Protein AF-A0A0G2JDW4-F1 (afdb_monomer_lite)

Sequence (330 aa):
DSSALLPCDLLSDQSEDEVTPSDDEGLSVVEYVKGYPPNSPYIGSSPTLCHLLPVKAPFCCLRLDKGCKHNSYEDAKAYGFKNKLIIVSAETAGNGLYNFIVPLRAYYRSRRELNPIVLLLDNKPFCPHRPDHHFLEAICCFPMVYYMEGSVDNLDSLLQCGIIYADNLVVVDKESTMSAEEDYMADAKTIVNVQTMFRLFPSLSITTELTHPSNMRFMQFRAKDSYSLALSKLEKQERENGSNLAFMFRLPFAAGRVFSISMLDTLLYQSFVKDYMITITRLLLGLDTTPGSGYLCAMKVTEDDLWIRTYGRLFQKLCSSSAEIPIGIY

Radius of gyration: 22.28 Å; chains: 1; bounding box: 62×55×60 Å

Foldseek 3Di:
DDDPDDDPPDPPPVDPPPDDPDDDDDDPPQDWDFDWQPAQLDPPFATATFGWGPDFADLQVQEQCQADPVGRHRAPVVVVDPAAAEEEEEAALDSVVLLVVDLLGGPPDDPVHRHAYEYEYECDPVDNDDHDPSSSSRPRTGPRHHYYYDHLVDPVSCVRHPQQRHQEYEYEFYPVLLPDPDQQRSCVVVLVSVLVVCVVHVNHQAAYEGADLVNLLSHPDDPDDPQSVVLVVQLVVCVVVVHPPSSCSRPCVVVNRYDHPVVCVVLVVVCVVPVCSVVVVCLASVRHDDVVGDYDDDDDQDPVNCVLVDPVSVQVCCCVPPVDHDPDDD

Organism: Mus musculus (NCBI:txid10090)

Secondary structure (DSSP, 8-state):
--------TT-----S-S-------SS---PPEEE--S--SSTTPPP--EEE-SSPPPHHHHBSSS--SS----SGGGGT-SSPEEEEEESS--HHHHHHHHHHTBTTS-GGGPPPEEEEE--BTTB---S-HHHHHHHTTSTTEEEEE--TT-HHHHHHHTGGGEEEEEEPPPGGGTT-SSHHHHTHHHHHHHHHHHHH-TTSEEEEEES-GGGGGGTT--TT-HHHHHHHHHHHHHHHTT-TTGGGG-HHHHTT-EEETHHHHHHHHHHTT-TTHHHHHHHHTTSS--TT------PPP-GGGGGG-SHHHHHHHHHHHT--------

InterPro domains:
  IPR003148 Regulator of K+ conductance, N-terminal lobe [PF22614] (82-208)
  IPR003148 Regulator of K+ conductance, N-terminal lobe [PS51201] (83-229)
  IPR047871 Calcium-activated potassium channel slowpoke-like [PTHR10027] (17-330)

Structure (mmCIF, N/CA/C/O backbone):
data_AF-A0A0G2JDW4-F1
#
_entry.id   AF-A0A0G2JDW4-F1
#
loop_
_atom_site.group_PDB
_atom_site.id
_atom_site.type_symbol
_atom_site.label_atom_id
_atom_site.label_alt_id
_atom_site.label_comp_id
_atom_site.label_asym_id
_atom_site.label_entity_id
_atom_site.label_seq_id
_atom_site.pdbx_PDB_ins_code
_atom_site.Cartn_x
_atom_site.Cartn_y
_atom_site.Cartn_z
_atom_site.occupancy
_atom_site.B_iso_or_equiv
_atom_site.auth_seq_id
_atom_site.auth_comp_id
_atom_site.auth_asym_id
_atom_site.auth_atom_id
_atom_site.pdbx_PDB_model_num
ATOM 1 N N . ASP A 1 1 ? 37.251 -31.225 -6.633 1.00 36.91 1 ASP A N 1
ATOM 2 C CA . ASP A 1 1 ? 36.192 -32.248 -6.574 1.00 36.91 1 ASP A CA 1
ATOM 3 C C . ASP A 1 1 ? 35.611 -32.392 -5.183 1.00 36.91 1 ASP A C 1
ATOM 5 O O . ASP A 1 1 ? 36.212 -33.035 -4.337 1.00 36.91 1 ASP A O 1
ATOM 9 N N . SER A 1 2 ? 34.480 -31.727 -4.943 1.00 27.86 2 SER A N 1
ATOM 10 C CA . SER A 1 2 ? 33.383 -32.195 -4.079 1.00 27.86 2 SER A CA 1
ATOM 11 C C . SER A 1 2 ? 32.304 -31.107 -4.060 1.00 27.86 2 SER A C 1
ATOM 13 O O . SER A 1 2 ? 32.184 -30.315 -3.128 1.00 27.86 2 SER A O 1
ATOM 15 N N . SER A 1 3 ? 31.568 -31.003 -5.165 1.00 31.78 3 SER A N 1
ATOM 16 C CA . SER A 1 3 ? 30.302 -30.278 -5.243 1.00 31.78 3 SER A CA 1
ATOM 17 C C . SER A 1 3 ? 29.198 -31.229 -4.789 1.00 31.78 3 SER A C 1
ATOM 19 O O . SER A 1 3 ? 28.722 -32.053 -5.571 1.00 31.78 3 SER A O 1
ATOM 21 N N . ALA A 1 4 ? 28.813 -31.144 -3.518 1.00 33.19 4 ALA A N 1
ATOM 22 C CA . ALA A 1 4 ? 27.623 -31.813 -3.011 1.00 33.19 4 ALA A CA 1
ATOM 23 C C . ALA A 1 4 ? 26.382 -31.018 -3.449 1.00 33.19 4 ALA A C 1
ATOM 25 O O . ALA A 1 4 ? 25.938 -30.094 -2.771 1.00 33.19 4 ALA A O 1
ATOM 26 N N . LEU A 1 5 ? 25.862 -31.365 -4.627 1.00 33.91 5 LEU A N 1
ATOM 27 C CA . LEU A 1 5 ? 24.503 -31.045 -5.053 1.00 33.91 5 LEU A CA 1
ATOM 28 C C . LEU A 1 5 ? 23.534 -31.781 -4.117 1.00 33.91 5 LEU A C 1
ATOM 30 O O . LEU A 1 5 ? 23.509 -33.011 -4.105 1.00 33.91 5 LEU A O 1
ATOM 34 N N . LEU A 1 6 ? 22.761 -31.038 -3.325 1.00 32.22 6 LEU A N 1
ATOM 35 C CA . LEU A 1 6 ? 21.588 -31.571 -2.631 1.00 32.22 6 LEU A CA 1
ATOM 36 C C . LEU A 1 6 ? 20.330 -31.313 -3.481 1.00 32.22 6 LEU A C 1
ATOM 38 O O . LEU A 1 6 ? 20.265 -30.287 -4.163 1.00 32.22 6 LEU A O 1
ATOM 42 N N . PRO A 1 7 ? 19.353 -32.237 -3.487 1.00 32.12 7 PRO A N 1
ATOM 43 C CA . PRO A 1 7 ? 18.352 -32.353 -4.545 1.00 32.12 7 PRO A CA 1
ATOM 44 C C . PRO A 1 7 ? 17.209 -31.353 -4.343 1.00 32.12 7 PRO A C 1
ATOM 46 O O . PRO A 1 7 ? 16.625 -31.289 -3.264 1.00 32.12 7 PRO A O 1
ATOM 49 N N . CYS A 1 8 ? 16.863 -30.606 -5.392 1.00 34.94 8 CYS A N 1
ATOM 50 C CA . CYS A 1 8 ? 15.759 -29.636 -5.413 1.00 34.94 8 CYS A CA 1
ATOM 51 C C . CYS A 1 8 ? 14.406 -30.250 -5.847 1.00 34.94 8 CYS A C 1
ATOM 53 O O . CYS A 1 8 ? 13.442 -29.523 -6.064 1.00 34.94 8 CYS A O 1
ATOM 55 N N . ASP A 1 9 ? 14.303 -31.576 -5.960 1.00 30.19 9 ASP A N 1
ATOM 56 C CA . ASP A 1 9 ? 13.233 -32.245 -6.723 1.00 30.19 9 ASP A CA 1
ATOM 57 C C . ASP A 1 9 ? 11.966 -32.634 -5.933 1.00 30.19 9 ASP A C 1
ATOM 59 O O . ASP A 1 9 ? 11.267 -33.563 -6.326 1.00 30.19 9 ASP A O 1
ATOM 63 N N . LEU A 1 10 ? 11.617 -31.962 -4.828 1.00 31.42 10 LEU A N 1
ATOM 64 C CA . LEU A 1 10 ? 10.414 -32.335 -4.050 1.00 31.42 10 LEU A CA 1
ATOM 65 C C . LEU A 1 10 ? 9.461 -31.190 -3.675 1.00 31.42 10 LEU A C 1
ATOM 67 O O . LEU A 1 10 ? 8.638 -31.365 -2.784 1.00 31.42 10 LEU A O 1
ATOM 71 N N . LEU A 1 11 ? 9.507 -30.048 -4.366 1.00 35.75 11 LEU A N 1
ATOM 72 C CA . LEU A 1 11 ? 8.510 -28.973 -4.198 1.00 35.75 11 LEU A CA 1
ATOM 73 C C . LEU A 1 11 ? 7.942 -28.478 -5.537 1.00 35.75 11 LEU A C 1
ATOM 75 O O . LEU A 1 11 ? 7.743 -27.283 -5.749 1.00 35.75 11 LEU A O 1
ATOM 79 N N . SER A 1 12 ? 7.662 -29.402 -6.451 1.00 30.12 12 SER A N 1
ATOM 80 C CA . SER A 1 12 ? 6.727 -29.171 -7.550 1.00 30.12 12 SER A CA 1
ATOM 81 C C . SER A 1 12 ? 5.294 -29.356 -7.043 1.00 30.12 12 SER A C 1
ATOM 83 O O . SER A 1 12 ? 4.612 -30.313 -7.403 1.00 30.12 12 SER A O 1
ATOM 85 N N . ASP A 1 13 ? 4.822 -28.424 -6.210 1.00 31.58 13 ASP A N 1
ATOM 86 C CA . ASP A 1 13 ? 3.380 -28.217 -6.079 1.00 31.58 13 ASP A CA 1
ATOM 87 C C . ASP A 1 13 ? 2.887 -27.722 -7.442 1.00 31.58 13 ASP A C 1
ATOM 89 O O . ASP A 1 13 ? 3.128 -26.580 -7.849 1.00 31.58 13 ASP A O 1
ATOM 93 N N . GLN A 1 14 ? 2.259 -28.631 -8.187 1.00 31.14 14 GLN A N 1
ATOM 94 C CA . GLN A 1 14 ? 1.480 -28.325 -9.377 1.00 31.14 14 GLN A CA 1
ATOM 95 C C . GLN A 1 14 ? 0.260 -27.507 -8.936 1.00 31.14 14 GLN A C 1
ATOM 97 O O . GLN A 1 14 ? -0.834 -28.033 -8.766 1.00 31.14 14 GLN A O 1
ATOM 102 N N . SER A 1 15 ? 0.456 -26.210 -8.701 1.00 37.12 15 SER A N 1
ATOM 103 C CA . SER A 1 15 ? -0.643 -25.250 -8.654 1.00 37.12 15 SER A CA 1
ATOM 104 C C . SER A 1 15 ? -1.313 -25.226 -10.029 1.00 37.12 15 SER A C 1
ATOM 106 O O . SER A 1 15 ? -0.609 -25.133 -11.037 1.00 37.12 15 SER A O 1
ATOM 108 N N . GLU A 1 16 ? -2.642 -25.308 -10.050 1.00 34.41 16 GLU A N 1
ATOM 109 C CA . GLU A 1 16 ? -3.552 -25.517 -11.192 1.00 34.41 16 GLU A CA 1
ATOM 110 C C . GLU A 1 16 ? -3.562 -24.414 -12.284 1.00 34.41 16 GLU A C 1
ATOM 112 O O . GLU A 1 16 ? -4.599 -24.117 -12.867 1.00 34.41 16 GLU A O 1
ATOM 117 N N . ASP A 1 17 ? -2.420 -23.812 -12.615 1.00 39.00 17 ASP A N 1
ATOM 118 C CA . ASP A 1 17 ? -2.310 -22.729 -13.606 1.00 39.00 17 ASP A CA 1
ATOM 119 C C . ASP A 1 17 ? -1.830 -23.194 -15.001 1.00 39.00 17 ASP A C 1
ATOM 121 O O . ASP A 1 17 ? -1.660 -22.373 -15.901 1.00 39.00 17 ASP A O 1
ATOM 125 N N . GLU A 1 18 ? -1.633 -24.497 -15.230 1.00 33.41 18 GLU A N 1
ATOM 126 C CA . GLU A 1 18 ? -1.183 -25.041 -16.532 1.00 33.41 18 GLU A CA 1
ATOM 127 C C . GLU A 1 18 ? -2.322 -25.352 -17.526 1.00 33.41 18 GLU A C 1
ATOM 129 O O . GLU A 1 18 ? -2.054 -25.801 -18.637 1.00 33.41 18 GLU A O 1
ATOM 134 N N . VAL A 1 19 ? -3.598 -25.103 -17.199 1.00 33.25 19 VAL A N 1
ATOM 135 C CA . VAL A 1 19 ? -4.704 -25.440 -18.119 1.00 33.25 19 VAL A CA 1
ATOM 136 C C . VAL A 1 19 ? -5.716 -24.306 -18.270 1.00 33.25 19 VAL A C 1
ATOM 138 O O . VAL A 1 19 ? -6.851 -24.404 -17.828 1.00 33.25 19 VAL A O 1
ATOM 141 N N . THR A 1 20 ? -5.326 -23.241 -18.975 1.00 26.59 20 THR A N 1
ATOM 142 C CA . THR A 1 20 ? -6.241 -22.494 -19.863 1.00 26.59 20 THR A CA 1
ATOM 143 C C . THR A 1 20 ? -5.449 -21.867 -21.024 1.00 26.59 20 THR A C 1
ATOM 145 O O . THR A 1 20 ? -4.781 -20.851 -20.828 1.00 26.59 20 THR A O 1
ATOM 148 N N . PRO A 1 21 ? -5.501 -22.426 -22.250 1.00 32.78 21 PRO A N 1
ATOM 149 C CA . PRO A 1 21 ? -5.068 -21.710 -23.438 1.00 32.78 21 PRO A CA 1
ATOM 150 C C . PRO A 1 21 ? -6.229 -20.805 -23.854 1.00 32.78 21 PRO A C 1
ATOM 152 O O . PRO A 1 21 ? -7.216 -21.265 -24.421 1.00 32.78 21 PRO A O 1
ATOM 155 N N . SER A 1 22 ? -6.158 -19.525 -23.505 1.00 31.30 22 SER A N 1
ATOM 156 C CA . SER A 1 22 ? -7.038 -18.516 -24.093 1.00 31.30 22 SER A CA 1
ATOM 157 C C . SER A 1 22 ? -6.176 -17.513 -24.838 1.00 31.30 22 SER A C 1
ATOM 159 O O . SER A 1 22 ? -5.348 -16.835 -24.226 1.00 31.30 22 SER A O 1
ATOM 161 N N . ASP A 1 23 ? -6.381 -17.496 -26.149 1.00 35.03 23 ASP A N 1
ATOM 162 C CA . ASP A 1 23 ? -5.734 -16.675 -27.160 1.00 35.03 23 ASP A CA 1
ATOM 163 C C . ASP A 1 23 ? -5.579 -15.207 -26.738 1.00 35.03 23 ASP A C 1
ATOM 165 O O . ASP A 1 23 ? -6.564 -14.509 -26.507 1.00 35.03 23 ASP A O 1
ATOM 169 N N . ASP A 1 24 ? -4.333 -14.734 -26.692 1.00 31.27 24 ASP A N 1
ATOM 170 C CA . ASP A 1 24 ? -4.007 -13.322 -26.895 1.00 31.27 24 ASP A CA 1
ATOM 171 C C . ASP A 1 24 ? -2.604 -13.255 -27.521 1.00 31.27 24 ASP A C 1
ATOM 173 O O . ASP A 1 24 ? -1.567 -13.305 -26.851 1.00 31.27 24 ASP A O 1
ATOM 177 N N . GLU A 1 25 ? -2.583 -13.268 -28.853 1.00 34.53 25 GLU A N 1
ATOM 178 C CA . GLU A 1 25 ? -1.390 -13.093 -29.673 1.00 34.53 25 GLU A CA 1
ATOM 179 C C . GLU A 1 25 ? -0.752 -11.713 -29.416 1.00 34.53 25 GLU A C 1
ATOM 181 O O . GLU A 1 25 ? -1.427 -10.686 -29.447 1.00 34.53 25 GLU A O 1
ATOM 186 N N . GLY A 1 26 ? 0.578 -11.661 -29.263 1.00 32.75 26 GLY A N 1
ATOM 187 C CA . GLY A 1 26 ? 1.338 -10.491 -29.734 1.00 32.75 26 GLY A CA 1
ATOM 188 C C . GLY A 1 26 ? 2.191 -9.686 -28.748 1.00 32.75 26 GLY A C 1
ATOM 189 O O . GLY A 1 26 ? 2.769 -8.687 -29.168 1.00 32.75 26 GLY A O 1
ATOM 190 N N . LEU A 1 27 ? 2.369 -10.093 -27.489 1.00 34.22 27 LEU A N 1
ATOM 191 C CA . LEU A 1 27 ? 3.415 -9.518 -26.627 1.00 34.22 27 LEU A CA 1
ATOM 192 C C . LEU A 1 27 ? 4.213 -10.653 -26.000 1.00 34.22 27 LEU A C 1
ATOM 194 O O . LEU A 1 27 ? 3.641 -11.477 -25.295 1.00 34.22 27 LEU A O 1
ATOM 198 N N . SER A 1 28 ? 5.519 -10.698 -26.279 1.00 39.66 28 SER A N 1
ATOM 199 C CA . SER A 1 28 ? 6.461 -11.666 -25.710 1.00 39.66 28 SER A CA 1
ATOM 200 C C . SER A 1 28 ? 6.195 -11.819 -24.215 1.00 39.66 28 SER A C 1
ATOM 202 O O . SER A 1 28 ? 6.484 -10.901 -23.441 1.00 39.66 28 SER A O 1
ATOM 204 N N . VAL A 1 29 ? 5.595 -12.941 -23.817 1.00 51.62 29 VAL A N 1
ATOM 205 C CA . VAL A 1 29 ? 5.366 -13.256 -22.410 1.00 51.62 29 VAL A CA 1
ATOM 206 C C . VAL A 1 29 ? 6.754 -13.368 -21.805 1.00 51.62 29 VAL A C 1
ATOM 208 O O . VAL A 1 29 ? 7.470 -14.330 -22.061 1.00 51.62 29 VAL A O 1
ATOM 211 N N . VAL A 1 30 ? 7.189 -12.329 -21.093 1.00 61.56 30 VAL A N 1
ATOM 212 C CA . VAL A 1 30 ? 8.442 -12.385 -20.348 1.00 61.56 30 VAL A CA 1
ATOM 213 C C . VAL A 1 30 ? 8.226 -13.461 -19.296 1.00 61.56 30 VAL A C 1
ATOM 215 O O . VAL A 1 30 ? 7.481 -13.261 -18.338 1.00 61.56 30 VAL A O 1
ATOM 218 N N . GLU A 1 31 ? 8.796 -14.639 -19.526 1.00 81.69 31 GLU A N 1
ATOM 219 C CA . GLU A 1 31 ? 8.694 -15.747 -18.589 1.00 81.69 31 GLU A CA 1
ATOM 220 C C . GLU A 1 31 ? 9.387 -15.349 -17.286 1.00 81.69 31 GLU A C 1
ATOM 222 O O . GLU A 1 31 ? 10.561 -14.984 -17.279 1.00 81.69 31 GLU A O 1
ATOM 227 N N . TYR A 1 32 ? 8.654 -15.385 -16.174 1.00 88.19 32 TYR A N 1
ATOM 228 C CA . TYR A 1 32 ? 9.212 -15.120 -14.851 1.00 88.19 32 TYR A CA 1
ATOM 229 C C . TYR A 1 32 ? 9.669 -16.419 -14.196 1.00 88.19 32 TYR A C 1
ATOM 231 O O . TYR A 1 32 ? 8.900 -17.383 -14.092 1.00 88.19 32 TYR A O 1
ATOM 239 N N . VAL A 1 33 ? 10.896 -16.418 -13.685 1.00 91.62 33 VAL A N 1
ATOM 240 C CA . VAL A 1 33 ? 11.488 -17.551 -12.970 1.00 91.62 33 VAL A CA 1
ATOM 241 C C . VAL A 1 33 ? 11.286 -17.342 -11.475 1.00 91.62 33 VAL A C 1
ATOM 243 O O . VAL A 1 33 ? 11.572 -16.270 -10.947 1.00 91.62 33 VAL A O 1
ATOM 246 N N . LYS A 1 34 ? 10.784 -18.362 -10.776 1.00 92.00 34 LYS A N 1
ATOM 247 C CA . LYS A 1 34 ? 10.697 -18.334 -9.312 1.00 92.00 34 LYS A CA 1
ATOM 248 C C . LYS A 1 34 ? 12.094 -18.577 -8.745 1.00 92.00 34 LYS A C 1
ATOM 250 O O . LYS A 1 34 ? 12.718 -19.583 -9.072 1.00 92.00 34 LYS A O 1
ATOM 255 N N . GLY A 1 35 ? 12.585 -17.673 -7.908 1.00 90.50 35 GLY A N 1
ATOM 256 C CA . GLY A 1 35 ? 13.913 -17.804 -7.320 1.00 90.50 35 GLY A CA 1
ATOM 257 C C . GLY A 1 35 ? 14.159 -16.827 -6.182 1.00 90.50 35 GLY A C 1
ATOM 258 O O . GLY A 1 35 ? 13.348 -15.942 -5.907 1.00 90.50 35 GLY A O 1
ATOM 259 N N . TYR A 1 36 ? 15.295 -17.003 -5.515 1.00 90.31 36 TYR A N 1
ATOM 260 C CA . TYR A 1 36 ? 15.761 -16.073 -4.495 1.00 90.31 36 TYR A CA 1
ATOM 261 C C . TYR A 1 36 ? 16.566 -14.947 -5.149 1.00 90.31 36 TYR A C 1
ATOM 263 O O . TYR A 1 36 ? 17.417 -15.233 -5.999 1.00 90.31 36 TYR A O 1
ATOM 271 N N . PRO A 1 37 ? 16.317 -13.676 -4.789 1.00 89.00 37 PRO A N 1
ATOM 272 C CA . PRO A 1 37 ? 17.075 -12.562 -5.337 1.00 89.00 37 PRO A CA 1
ATOM 273 C C . PRO A 1 37 ? 18.567 -12.731 -4.990 1.00 89.00 37 PRO A C 1
ATOM 275 O O . PRO A 1 37 ? 18.902 -12.943 -3.824 1.00 89.00 37 PRO A O 1
ATOM 278 N N . PRO A 1 38 ? 19.478 -12.656 -5.978 1.00 85.56 38 PRO A N 1
ATOM 279 C CA . PRO A 1 38 ? 20.889 -12.991 -5.779 1.00 85.56 38 PRO A CA 1
ATOM 280 C C . PRO A 1 38 ? 21.654 -11.934 -4.972 1.00 85.56 38 PRO A C 1
ATOM 282 O O . PRO A 1 38 ? 22.651 -12.255 -4.332 1.00 85.56 38 PRO A O 1
ATOM 285 N N . ASN A 1 39 ? 21.203 -10.677 -5.017 1.00 84.94 39 ASN A N 1
ATOM 286 C CA . ASN A 1 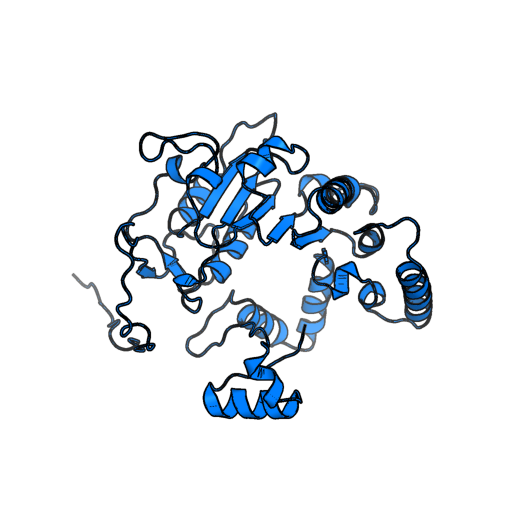39 ? 21.881 -9.544 -4.402 1.00 84.94 39 ASN A CA 1
ATOM 287 C C . ASN A 1 39 ? 20.977 -8.972 -3.300 1.00 84.94 39 ASN A C 1
ATOM 289 O O . ASN A 1 39 ? 20.005 -8.275 -3.590 1.00 84.94 39 ASN A O 1
ATOM 293 N N . SER A 1 40 ? 21.299 -9.260 -2.040 1.00 83.12 40 SER A N 1
ATOM 294 C CA . SER A 1 40 ? 20.663 -8.632 -0.879 1.00 83.12 40 SER A CA 1
ATOM 295 C C . SER A 1 40 ? 21.391 -7.331 -0.518 1.00 83.12 40 SER A C 1
ATOM 297 O O . SER A 1 40 ? 22.612 -7.367 -0.341 1.00 83.12 40 SER A O 1
ATOM 299 N N . PRO A 1 41 ? 20.691 -6.196 -0.346 1.00 81.50 41 PRO A N 1
ATOM 300 C CA . PRO A 1 41 ? 21.351 -4.915 -0.096 1.00 81.50 41 PRO A CA 1
ATOM 301 C C . PRO A 1 41 ? 21.905 -4.769 1.335 1.00 81.50 41 PRO A C 1
ATOM 303 O O . PRO A 1 41 ? 22.675 -3.852 1.605 1.00 81.50 41 PRO A O 1
ATOM 306 N N . TYR A 1 42 ? 21.555 -5.673 2.258 1.00 83.44 42 TYR A N 1
ATOM 307 C CA . TYR A 1 42 ? 22.076 -5.690 3.626 1.00 83.44 42 TYR A CA 1
ATOM 308 C C . TYR A 1 42 ? 22.233 -7.114 4.174 1.00 83.44 42 TYR A C 1
ATOM 310 O O . TYR A 1 42 ? 21.603 -8.061 3.706 1.00 83.44 42 TYR A O 1
ATOM 318 N N . ILE A 1 43 ? 23.085 -7.257 5.192 1.00 83.06 43 ILE A N 1
ATOM 319 C CA . ILE A 1 43 ? 23.353 -8.530 5.872 1.00 83.06 43 ILE A CA 1
ATOM 320 C C . ILE A 1 43 ? 22.169 -8.887 6.779 1.00 83.06 43 ILE A C 1
ATOM 322 O O . ILE A 1 43 ? 21.707 -8.051 7.552 1.00 83.06 43 ILE A O 1
ATOM 326 N N . GLY A 1 44 ? 21.712 -10.141 6.724 1.00 77.94 44 GLY A N 1
ATOM 327 C CA . GLY A 1 44 ? 20.603 -10.631 7.552 1.00 77.94 44 GLY A CA 1
ATOM 328 C C . GLY A 1 44 ? 19.215 -10.453 6.928 1.00 77.94 44 GLY A C 1
ATOM 329 O O . GLY A 1 44 ? 18.216 -10.579 7.630 1.00 77.94 44 GLY A O 1
ATOM 330 N N . SER A 1 45 ? 19.133 -10.168 5.625 1.00 77.75 45 SER A N 1
ATOM 331 C CA . SER A 1 45 ? 17.878 -10.252 4.875 1.00 77.75 45 SER A CA 1
ATOM 332 C C . SER A 1 45 ? 17.385 -11.698 4.808 1.00 77.75 45 SER A C 1
ATOM 334 O O . SER A 1 45 ? 18.147 -12.593 4.429 1.00 77.75 45 SER A O 1
ATOM 336 N N . SER A 1 46 ? 16.114 -11.932 5.113 1.00 76.00 46 SER A N 1
ATOM 337 C CA . SER A 1 46 ? 15.483 -13.234 4.923 1.00 76.00 46 SER A CA 1
ATOM 338 C C . SER A 1 46 ? 15.254 -13.490 3.427 1.00 76.00 46 SER A C 1
ATOM 340 O O . SER A 1 46 ? 14.644 -12.664 2.745 1.00 76.00 46 SER A O 1
ATOM 342 N N . PRO A 1 47 ? 15.764 -14.604 2.871 1.00 81.25 47 PRO A N 1
ATOM 343 C CA . PRO A 1 47 ? 15.550 -14.926 1.471 1.00 81.25 47 PRO A CA 1
ATOM 344 C C . PRO A 1 47 ? 14.102 -15.382 1.274 1.00 81.25 47 PRO A C 1
ATOM 346 O O . PRO A 1 47 ? 13.683 -16.416 1.791 1.00 81.25 47 PRO A O 1
ATOM 349 N N . THR A 1 48 ? 13.343 -14.625 0.492 1.00 85.81 48 THR A N 1
ATOM 350 C CA . THR A 1 48 ? 11.977 -14.973 0.094 1.00 85.81 48 THR A CA 1
ATOM 351 C C . THR A 1 48 ? 11.955 -15.371 -1.378 1.00 85.81 48 THR A C 1
ATOM 353 O O . THR A 1 48 ? 12.652 -14.793 -2.219 1.00 85.81 48 THR A O 1
ATOM 356 N N . LEU A 1 49 ? 11.160 -16.390 -1.706 1.00 89.56 49 LEU A N 1
ATOM 357 C CA . LEU A 1 49 ? 10.951 -16.785 -3.096 1.00 89.56 49 LEU A CA 1
ATOM 358 C C . LEU A 1 49 ? 10.128 -15.710 -3.800 1.00 89.56 49 LEU A C 1
ATOM 360 O O . LEU A 1 49 ? 8.992 -15.432 -3.411 1.00 89.56 49 LEU A O 1
ATOM 364 N N . CYS A 1 50 ? 10.696 -15.134 -4.852 1.00 92.56 50 CYS A N 1
ATOM 365 C CA . CYS A 1 50 ? 10.077 -14.076 -5.636 1.00 92.56 50 CYS A CA 1
ATOM 366 C C . CYS A 1 50 ? 9.997 -14.467 -7.113 1.00 92.56 50 CYS A C 1
ATOM 368 O O . CYS A 1 50 ? 10.718 -15.346 -7.589 1.00 92.56 50 CYS A O 1
ATOM 370 N N . HIS A 1 51 ? 9.126 -13.784 -7.852 1.00 93.56 51 HIS A N 1
ATOM 371 C CA . HIS A 1 51 ? 9.159 -13.792 -9.311 1.00 93.56 51 HIS A CA 1
ATOM 372 C C . HIS A 1 51 ? 10.323 -12.917 -9.773 1.00 93.56 51 HIS A C 1
ATOM 374 O O . HIS A 1 51 ? 10.358 -11.726 -9.465 1.00 93.56 51 HIS A O 1
ATOM 380 N N . LEU A 1 52 ? 11.271 -13.507 -10.497 1.00 93.94 52 LEU A N 1
ATOM 381 C CA . LEU A 1 52 ? 12.474 -12.854 -11.000 1.00 93.94 52 LEU A CA 1
ATOM 382 C C . LEU A 1 52 ? 12.526 -12.894 -12.529 1.00 93.94 52 LEU A C 1
ATOM 384 O O . LEU A 1 52 ? 11.919 -13.747 -13.182 1.00 93.94 52 LEU A O 1
ATOM 388 N N . LEU A 1 53 ? 13.286 -11.965 -13.098 1.00 91.81 53 LEU A N 1
ATOM 389 C CA . LEU A 1 53 ? 13.620 -11.960 -14.515 1.00 91.81 53 LEU A CA 1
ATOM 390 C C . LEU A 1 53 ? 14.678 -13.040 -14.816 1.00 91.81 53 LEU A C 1
ATOM 392 O O . LEU A 1 53 ? 15.647 -13.152 -14.061 1.00 91.81 53 LEU A O 1
ATOM 396 N N . PRO A 1 54 ? 14.560 -13.789 -15.932 1.00 89.00 54 PRO A N 1
ATOM 397 C CA . PRO A 1 54 ? 15.575 -14.762 -16.347 1.00 89.00 54 PRO A CA 1
ATOM 398 C C . PRO A 1 54 ? 16.947 -14.119 -16.574 1.00 89.00 54 PRO A C 1
ATOM 400 O O . PRO A 1 54 ? 17.985 -14.703 -16.272 1.00 89.00 54 PRO A O 1
ATOM 403 N N . VAL A 1 55 ? 16.944 -12.895 -17.107 1.00 89.06 55 VAL A N 1
ATOM 404 C CA . VAL A 1 55 ? 18.136 -12.082 -17.350 1.00 89.06 55 VAL A CA 1
ATOM 405 C C . VAL A 1 55 ? 17.985 -10.777 -16.582 1.00 89.06 55 VAL A C 1
ATOM 407 O O . VAL A 1 55 ? 16.957 -10.107 -16.694 1.00 89.06 55 VAL A O 1
ATOM 410 N N . LYS A 1 56 ? 19.016 -10.405 -15.813 1.00 89.44 56 LYS A N 1
ATOM 411 C CA . LYS A 1 56 ? 19.046 -9.137 -15.071 1.00 89.44 56 LYS A CA 1
ATOM 412 C C . LYS A 1 56 ? 18.823 -7.965 -16.027 1.00 89.44 56 LYS A C 1
ATOM 414 O O . LYS A 1 56 ? 19.514 -7.847 -17.041 1.00 89.44 56 LYS A O 1
ATOM 419 N N . ALA A 1 57 ? 17.888 -7.083 -15.684 1.00 88.81 57 ALA A N 1
ATOM 420 C CA . ALA A 1 57 ? 17.638 -5.893 -16.481 1.00 88.81 57 ALA A CA 1
ATOM 421 C C . ALA A 1 57 ? 18.842 -4.933 -16.394 1.00 88.81 57 ALA A C 1
ATOM 423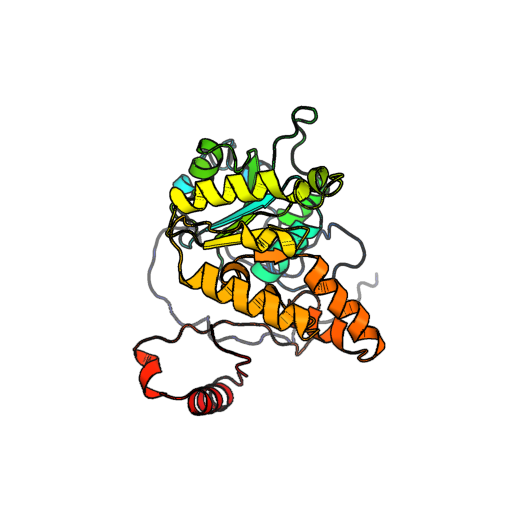 O O . ALA A 1 57 ? 19.382 -4.710 -15.305 1.00 88.81 57 ALA A O 1
ATOM 424 N N . PRO A 1 58 ? 19.285 -4.329 -17.510 1.00 90.50 58 PRO A N 1
ATOM 425 C CA . PRO A 1 58 ? 20.355 -3.345 -17.460 1.00 90.50 58 PRO A CA 1
ATOM 426 C C . PRO A 1 58 ? 19.854 -2.074 -16.764 1.00 90.50 58 PRO A C 1
ATOM 428 O O . PRO A 1 58 ? 18.718 -1.654 -16.975 1.00 90.50 58 PRO A O 1
ATOM 431 N N . PHE A 1 59 ? 20.716 -1.395 -16.002 1.00 89.75 59 PHE A N 1
ATOM 432 C CA . PHE A 1 59 ? 20.327 -0.223 -15.196 1.00 89.75 59 PHE A CA 1
ATOM 433 C C . PHE A 1 59 ? 19.640 0.895 -15.986 1.00 89.75 59 PHE A C 1
ATOM 435 O O . PHE A 1 59 ? 18.777 1.589 -15.462 1.00 89.75 59 PHE A O 1
ATOM 442 N N . CYS A 1 60 ? 19.985 1.051 -17.265 1.00 87.94 60 CYS A N 1
ATOM 443 C CA . CYS A 1 60 ? 19.343 2.032 -18.135 1.00 87.94 60 CYS A CA 1
ATOM 444 C C . CYS A 1 60 ? 17.858 1.744 -18.414 1.00 87.94 60 CYS A C 1
ATOM 446 O O . CYS A 1 60 ? 17.126 2.690 -18.661 1.00 87.94 60 CYS A O 1
ATOM 448 N N . CYS A 1 61 ? 17.405 0.486 -18.353 1.00 88.88 61 CYS A N 1
ATOM 449 C CA . CYS A 1 61 ? 15.997 0.119 -18.554 1.00 88.88 61 CYS A CA 1
ATOM 450 C C . CYS A 1 61 ? 15.128 0.336 -17.313 1.00 88.88 61 CYS A C 1
ATOM 452 O O . CYS A 1 61 ? 13.906 0.322 -17.431 1.00 88.88 61 CYS A O 1
ATOM 454 N N . LEU A 1 62 ? 15.740 0.503 -16.137 1.00 89.38 62 LEU A N 1
ATOM 455 C CA . LEU A 1 62 ? 15.010 0.767 -14.899 1.00 89.38 62 LEU A CA 1
ATOM 456 C C . LEU A 1 62 ? 14.595 2.240 -14.782 1.00 89.38 62 LEU A C 1
ATOM 458 O O . LEU A 1 62 ? 13.661 2.540 -14.047 1.00 89.38 62 LEU A O 1
ATOM 462 N N . ARG A 1 63 ? 15.271 3.156 -15.487 1.00 90.44 63 ARG A N 1
ATOM 463 C CA . ARG A 1 63 ? 14.941 4.587 -15.490 1.00 90.44 63 ARG A CA 1
ATOM 464 C C . ARG A 1 63 ? 13.884 4.880 -16.554 1.00 90.44 63 ARG A C 1
ATOM 466 O O . ARG A 1 63 ? 14.120 4.577 -17.716 1.00 90.44 63 ARG A O 1
ATOM 473 N N . LEU A 1 64 ? 12.778 5.520 -16.168 1.00 86.75 64 LEU A N 1
ATOM 474 C CA . LEU A 1 64 ? 11.709 5.904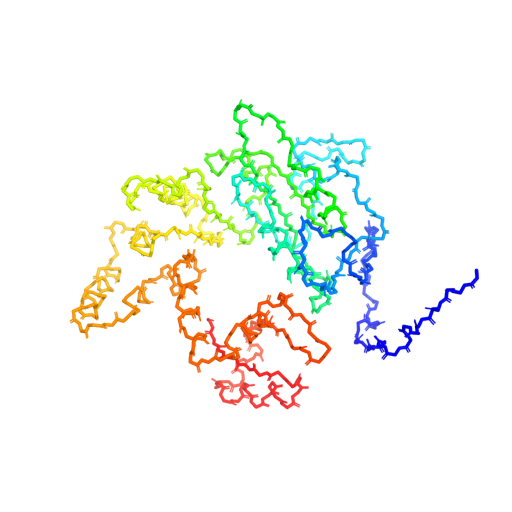 -17.109 1.00 86.75 64 LEU A CA 1
ATOM 475 C C . LEU A 1 64 ? 11.977 7.240 -17.813 1.00 86.75 64 LEU A C 1
ATOM 477 O O . LEU A 1 64 ? 11.840 7.327 -19.021 1.00 86.75 64 LEU A O 1
ATOM 481 N N . ASP A 1 65 ? 12.442 8.249 -17.075 1.00 81.44 65 ASP A N 1
ATOM 482 C CA . ASP A 1 65 ? 12.627 9.636 -17.553 1.00 81.44 65 ASP A CA 1
ATOM 483 C C . ASP A 1 65 ? 13.536 9.783 -18.792 1.00 81.44 65 ASP A C 1
ATOM 485 O O . ASP A 1 65 ? 13.474 10.777 -19.505 1.00 81.44 65 ASP A O 1
ATOM 489 N N . LYS A 1 66 ? 14.411 8.807 -19.065 1.00 81.38 66 LYS A N 1
ATOM 490 C CA . LYS A 1 66 ? 15.319 8.857 -20.217 1.00 81.38 66 LYS A CA 1
ATOM 491 C C . LYS A 1 66 ? 15.247 7.565 -21.001 1.00 81.38 66 LYS A C 1
ATOM 493 O O . LYS A 1 66 ? 15.713 6.532 -20.518 1.00 81.38 66 LYS A O 1
ATOM 498 N N . GLY A 1 67 ? 14.783 7.667 -22.244 1.00 80.31 67 GLY A N 1
ATOM 499 C CA . GLY A 1 67 ? 14.875 6.583 -23.209 1.00 80.31 67 GLY A CA 1
ATOM 500 C C . GLY A 1 67 ? 16.319 6.086 -23.344 1.00 80.31 67 GLY A C 1
ATOM 501 O O . GLY A 1 67 ? 17.284 6.855 -23.365 1.00 80.31 67 GLY A O 1
ATOM 502 N N . CYS A 1 68 ? 16.480 4.771 -23.428 1.00 85.12 68 CYS A N 1
ATOM 503 C CA . CYS A 1 68 ? 17.763 4.118 -23.646 1.00 85.12 68 CYS A CA 1
ATOM 504 C C . CYS A 1 68 ? 17.767 3.379 -24.990 1.00 85.12 68 CYS A C 1
ATOM 506 O O . CYS A 1 68 ? 16.753 3.270 -25.672 1.00 85.12 68 CYS A O 1
ATOM 508 N N . LYS A 1 69 ? 18.919 2.821 -25.381 1.00 82.62 69 LYS A N 1
ATOM 509 C CA . LYS A 1 69 ? 19.029 2.060 -26.639 1.00 82.62 69 LYS A CA 1
ATOM 510 C C . LYS A 1 69 ? 18.157 0.797 -26.672 1.00 82.62 69 LYS A C 1
ATOM 512 O O . LYS A 1 69 ? 17.915 0.280 -27.753 1.00 82.62 69 LYS A O 1
ATOM 517 N N . HIS A 1 70 ? 17.727 0.299 -25.511 1.00 82.81 70 HIS A N 1
ATOM 518 C CA . HIS A 1 70 ? 16.861 -0.875 -25.414 1.00 82.81 70 HIS A CA 1
ATOM 519 C C . HIS A 1 70 ? 15.377 -0.510 -25.545 1.00 82.81 70 HIS A C 1
ATOM 521 O O . HIS A 1 70 ? 14.647 -1.241 -26.195 1.00 82.81 70 HIS A O 1
ATOM 527 N N . ASN A 1 71 ? 14.953 0.613 -24.951 1.00 81.19 71 ASN A N 1
ATOM 528 C CA . ASN A 1 71 ? 13.581 1.122 -24.975 1.00 81.19 71 ASN A CA 1
ATOM 529 C C . ASN A 1 71 ? 13.605 2.653 -25.036 1.00 81.19 71 ASN A C 1
ATOM 531 O O . ASN A 1 71 ? 14.191 3.291 -24.162 1.00 81.19 71 ASN A O 1
ATOM 535 N N . SER A 1 72 ? 12.941 3.237 -26.033 1.00 82.88 72 SER A N 1
ATOM 536 C CA . SER A 1 72 ? 12.884 4.689 -26.265 1.00 82.88 72 SER A CA 1
ATOM 537 C C . SER A 1 72 ? 11.682 5.372 -25.602 1.00 82.88 72 SER A C 1
ATOM 539 O O . SER A 1 72 ? 11.289 6.458 -26.015 1.00 82.88 72 SER A O 1
ATOM 541 N N . TYR A 1 73 ? 11.049 4.716 -24.634 1.00 85.25 73 TYR A N 1
ATOM 542 C CA . TYR A 1 73 ? 9.899 5.258 -23.920 1.00 85.25 73 TYR A CA 1
ATOM 543 C C . TYR A 1 73 ? 10.368 6.200 -22.811 1.00 85.25 73 TYR A C 1
ATOM 545 O O . TYR A 1 73 ? 11.234 5.829 -22.025 1.00 85.25 73 TYR A O 1
ATOM 553 N N . GLU A 1 74 ? 9.790 7.399 -22.762 1.00 82.62 74 GLU A N 1
ATOM 554 C CA . GLU A 1 74 ? 10.086 8.414 -21.734 1.00 82.62 74 GLU A CA 1
ATOM 555 C C . GLU A 1 74 ? 8.975 8.503 -20.675 1.00 82.62 74 GLU A C 1
ATOM 557 O O . GLU A 1 74 ? 9.229 8.798 -19.509 1.00 82.62 74 GLU A O 1
ATOM 562 N N . ASP A 1 75 ? 7.741 8.160 -21.057 1.00 84.88 75 ASP A N 1
ATOM 563 C CA . ASP A 1 75 ? 6.583 8.163 -20.166 1.00 84.88 75 ASP A CA 1
ATOM 564 C C . ASP A 1 75 ? 6.201 6.747 -19.743 1.00 84.88 75 ASP A C 1
ATOM 566 O O . ASP A 1 75 ? 6.150 5.829 -20.569 1.00 84.88 75 ASP A O 1
ATOM 570 N N . ALA A 1 76 ? 5.768 6.586 -18.489 1.00 85.31 76 ALA A N 1
ATOM 571 C CA . ALA A 1 76 ? 5.197 5.328 -18.000 1.00 85.31 76 ALA A CA 1
ATOM 572 C C . ALA A 1 76 ? 3.991 4.869 -18.842 1.00 85.31 76 ALA A C 1
ATOM 574 O O . ALA A 1 76 ? 3.749 3.672 -18.997 1.00 85.31 76 ALA A O 1
ATOM 575 N N . LYS A 1 77 ? 3.261 5.816 -19.447 1.00 86.31 77 LYS A N 1
ATOM 576 C CA . LYS A 1 77 ? 2.110 5.531 -20.314 1.00 86.31 77 LYS A CA 1
ATOM 577 C C . LYS A 1 77 ? 2.510 4.740 -21.554 1.00 86.31 77 LYS A C 1
ATOM 579 O O . LYS A 1 77 ? 1.763 3.869 -21.990 1.00 86.31 77 LYS A O 1
ATOM 584 N N . ALA A 1 78 ? 3.671 5.059 -22.124 1.00 86.81 78 ALA A N 1
ATOM 585 C CA . ALA A 1 78 ? 4.140 4.461 -23.367 1.00 86.81 78 ALA A CA 1
ATOM 586 C C . ALA A 1 78 ? 4.509 2.978 -23.194 1.00 86.81 78 ALA A C 1
ATOM 588 O O . ALA A 1 78 ? 4.434 2.218 -24.153 1.00 86.81 78 ALA A O 1
ATOM 589 N N . TYR A 1 79 ? 4.811 2.549 -21.963 1.00 85.06 79 TYR A N 1
ATOM 590 C CA . TYR A 1 79 ? 5.023 1.139 -21.633 1.00 85.06 79 TYR A CA 1
ATOM 591 C C . TYR A 1 79 ? 3.735 0.302 -21.679 1.00 85.06 79 TYR A C 1
ATOM 593 O O . TYR A 1 79 ? 3.823 -0.922 -21.737 1.00 85.06 79 TYR A O 1
ATOM 601 N N . GLY A 1 80 ? 2.549 0.926 -21.656 1.00 85.12 80 GLY A N 1
ATOM 602 C CA . GLY A 1 80 ? 1.276 0.221 -21.825 1.00 85.12 80 GLY A CA 1
ATOM 603 C C . GLY A 1 80 ? 1.014 -0.848 -20.759 1.00 85.12 80 GLY A C 1
ATOM 604 O O . GLY A 1 80 ? 0.605 -1.961 -21.089 1.00 85.12 80 GLY A O 1
ATOM 605 N N . PHE A 1 81 ? 1.279 -0.542 -19.484 1.00 88.31 81 PHE A N 1
ATOM 606 C CA . PHE A 1 81 ? 1.066 -1.491 -18.390 1.00 88.31 81 PHE A CA 1
ATOM 607 C C . PHE A 1 81 ? -0.384 -2.002 -18.347 1.00 88.31 81 PHE A C 1
ATOM 609 O O . PHE A 1 81 ? -1.325 -1.211 -18.353 1.00 88.31 81 PHE A O 1
ATOM 616 N N . LYS A 1 82 ? -0.556 -3.331 -18.272 1.00 87.25 82 LYS A N 1
ATOM 617 C CA . LYS A 1 82 ? -1.882 -3.976 -18.207 1.00 87.25 82 LYS A CA 1
ATOM 618 C C . LYS A 1 82 ? -2.596 -3.695 -16.878 1.00 87.25 82 LYS A C 1
ATOM 620 O O . LYS A 1 82 ? -3.780 -3.375 -16.866 1.00 87.25 82 LYS A O 1
ATOM 625 N N . ASN A 1 83 ? -1.859 -3.804 -15.771 1.00 90.69 83 ASN A N 1
ATOM 626 C CA . ASN A 1 83 ? -2.367 -3.582 -14.417 1.00 90.69 83 ASN A CA 1
ATOM 627 C C . ASN A 1 83 ? -2.109 -2.147 -13.952 1.00 90.69 83 ASN A C 1
ATOM 629 O O . ASN A 1 83 ? -1.190 -1.479 -14.433 1.00 90.69 83 ASN A O 1
ATOM 633 N N . LYS A 1 84 ? -2.895 -1.695 -12.972 1.00 92.50 84 LYS A N 1
ATOM 634 C CA . LYS A 1 84 ? -2.736 -0.365 -12.379 1.00 92.50 84 LYS A CA 1
ATOM 635 C C . LYS A 1 84 ? -1.395 -0.236 -11.651 1.00 92.50 84 LYS A C 1
ATOM 637 O O . LYS A 1 84 ? -0.922 -1.180 -11.020 1.00 92.50 84 LYS A O 1
ATOM 642 N N . LEU A 1 85 ? -0.799 0.952 -11.717 1.00 93.88 85 LEU A N 1
ATOM 643 C CA . LEU A 1 85 ? 0.530 1.208 -11.158 1.00 93.88 85 LEU A CA 1
ATOM 644 C C . LEU A 1 85 ? 0.478 1.492 -9.655 1.00 93.88 85 LEU A C 1
ATOM 646 O O . LEU A 1 85 ? -0.501 2.034 -9.134 1.00 93.88 85 LEU A O 1
ATOM 650 N N . ILE A 1 86 ? 1.585 1.185 -8.987 1.00 96.00 86 ILE A N 1
ATOM 651 C CA . ILE A 1 86 ? 1.905 1.647 -7.638 1.00 96.00 86 ILE A CA 1
ATOM 652 C C . ILE A 1 86 ? 3.049 2.651 -7.761 1.00 96.00 86 ILE A C 1
ATOM 654 O O . ILE A 1 86 ? 4.117 2.314 -8.273 1.00 96.00 86 ILE A O 1
ATOM 658 N N . ILE A 1 87 ? 2.830 3.877 -7.292 1.00 95.69 87 ILE A N 1
ATOM 659 C CA . ILE A 1 87 ? 3.857 4.924 -7.268 1.00 95.69 87 ILE A CA 1
ATOM 660 C C . ILE A 1 87 ? 4.325 5.094 -5.827 1.00 95.69 87 ILE A C 1
ATOM 662 O O . ILE A 1 87 ? 3.500 5.267 -4.933 1.00 95.69 87 ILE A O 1
ATOM 666 N N . VAL A 1 88 ? 5.635 5.058 -5.597 1.00 95.44 88 VAL A N 1
ATOM 667 C CA . VAL A 1 88 ? 6.240 5.258 -4.273 1.00 95.44 88 VAL A CA 1
ATOM 668 C C . VAL A 1 88 ? 7.120 6.494 -4.316 1.00 95.44 88 VAL A C 1
ATOM 670 O O . VAL A 1 88 ? 8.070 6.528 -5.086 1.00 95.44 88 VAL A O 1
ATOM 673 N N . SER A 1 89 ? 6.824 7.494 -3.494 1.00 92.69 89 SER A N 1
ATOM 674 C CA . SER A 1 89 ? 7.654 8.684 -3.316 1.00 92.69 89 SER A CA 1
ATOM 675 C C . SER A 1 89 ? 8.557 8.517 -2.102 1.00 92.69 89 SER A C 1
ATOM 677 O O . SER A 1 89 ? 8.042 8.318 -1.004 1.00 92.69 89 SER A O 1
ATOM 679 N N . ALA A 1 90 ? 9.868 8.675 -2.283 1.00 90.50 90 ALA A N 1
ATOM 680 C CA . ALA A 1 90 ? 10.857 8.636 -1.204 1.00 90.50 90 ALA A CA 1
ATOM 681 C C . ALA A 1 90 ? 12.017 9.618 -1.454 1.00 90.50 90 ALA A C 1
ATOM 683 O O . ALA A 1 90 ? 12.317 9.964 -2.598 1.00 90.50 90 ALA A O 1
ATOM 684 N N . GLU A 1 91 ? 12.695 10.053 -0.386 1.00 85.62 91 GLU A N 1
ATOM 685 C CA . GLU A 1 91 ? 13.848 10.961 -0.503 1.00 85.62 91 GLU A CA 1
ATOM 686 C C . GLU A 1 91 ? 15.084 10.253 -1.084 1.00 85.62 91 GLU A C 1
ATOM 688 O O . GLU A 1 91 ? 15.796 10.802 -1.924 1.00 85.62 91 GLU A O 1
ATOM 693 N N . THR A 1 92 ? 15.360 9.030 -0.628 1.00 83.50 92 THR A N 1
ATOM 694 C CA . THR A 1 92 ? 16.538 8.242 -1.008 1.00 83.50 92 THR A CA 1
ATOM 695 C C . THR A 1 92 ? 16.151 6.793 -1.290 1.00 83.50 92 THR A C 1
ATOM 697 O O . THR A 1 92 ? 15.191 6.248 -0.742 1.00 83.50 92 THR A O 1
ATOM 700 N N . ALA A 1 93 ? 16.910 6.144 -2.174 1.00 84.12 93 ALA A N 1
ATOM 701 C CA . ALA A 1 93 ? 16.739 4.728 -2.463 1.00 84.12 93 ALA A CA 1
ATOM 702 C C . ALA A 1 93 ? 17.473 3.872 -1.424 1.00 84.12 93 ALA A C 1
ATOM 704 O O . ALA A 1 93 ? 18.633 3.514 -1.613 1.00 84.12 93 ALA A O 1
ATOM 705 N N . GLY A 1 94 ? 16.800 3.582 -0.311 1.00 82.06 94 GLY A N 1
ATOM 706 C CA . GLY A 1 94 ? 17.357 2.800 0.793 1.00 82.06 94 GLY A CA 1
ATOM 707 C C . GLY A 1 94 ? 16.906 1.337 0.833 1.00 82.06 94 GLY A C 1
ATOM 708 O O . GLY A 1 94 ? 16.011 0.895 0.108 1.00 82.06 94 GLY A O 1
ATOM 709 N N . ASN A 1 95 ? 17.474 0.590 1.783 1.00 84.81 95 ASN A N 1
ATOM 710 C CA . ASN A 1 95 ? 17.121 -0.808 2.071 1.00 84.81 95 ASN A CA 1
ATOM 711 C C . ASN A 1 95 ? 15.628 -0.999 2.396 1.00 84.81 95 ASN A C 1
ATOM 713 O O . ASN A 1 95 ? 15.062 -2.052 2.106 1.00 84.81 95 ASN A O 1
ATOM 717 N N . GLY A 1 96 ? 14.974 0.023 2.959 1.00 86.00 96 GLY A N 1
ATOM 718 C CA . GLY A 1 96 ? 13.535 0.001 3.232 1.00 86.00 96 GLY A CA 1
ATOM 719 C C . GLY A 1 96 ? 12.693 -0.210 1.971 1.00 86.00 96 GLY A C 1
ATOM 720 O O . GLY A 1 96 ? 11.762 -1.011 1.986 1.00 86.00 96 GLY A O 1
ATOM 721 N N . LEU A 1 97 ? 13.070 0.410 0.845 1.00 90.44 97 LEU A N 1
ATOM 722 C CA . LEU A 1 97 ? 12.360 0.234 -0.428 1.00 90.44 97 LEU A CA 1
ATOM 723 C C . LEU A 1 97 ? 12.559 -1.166 -1.018 1.00 90.44 97 LEU A C 1
ATOM 725 O O . LEU A 1 97 ? 11.671 -1.683 -1.690 1.00 90.44 97 LEU A O 1
ATOM 729 N N . TYR A 1 98 ? 13.692 -1.816 -0.745 1.00 91.06 98 TYR A N 1
ATOM 730 C CA . TYR A 1 98 ? 13.874 -3.217 -1.123 1.00 91.06 98 TYR A CA 1
ATOM 731 C C . TYR A 1 98 ? 12.877 -4.112 -0.371 1.00 91.06 98 TYR A C 1
ATOM 733 O O . TYR A 1 98 ? 12.172 -4.909 -0.990 1.00 91.06 98 TYR A O 1
ATOM 741 N N . ASN A 1 99 ? 12.725 -3.898 0.940 1.00 91.06 99 ASN A N 1
ATOM 742 C CA . ASN A 1 99 ? 11.742 -4.611 1.766 1.00 91.06 99 ASN A CA 1
ATOM 743 C C . ASN A 1 99 ? 10.287 -4.283 1.406 1.00 91.06 99 ASN A C 1
ATOM 745 O O . ASN A 1 99 ? 9.398 -5.075 1.702 1.00 91.06 99 ASN A O 1
ATOM 749 N N . PHE A 1 100 ? 10.041 -3.157 0.736 1.00 92.69 100 PHE A N 1
ATOM 750 C CA . PHE A 1 100 ? 8.742 -2.840 0.148 1.00 92.69 100 PHE A CA 1
ATOM 751 C C . PHE A 1 100 ? 8.453 -3.683 -1.108 1.00 92.69 100 PHE A C 1
ATOM 753 O O . PHE A 1 100 ? 7.338 -4.168 -1.292 1.00 92.69 100 PHE A O 1
ATOM 760 N N . ILE A 1 101 ? 9.452 -3.892 -1.974 1.00 93.81 101 ILE A N 1
ATOM 761 C CA . ILE A 1 101 ? 9.287 -4.607 -3.253 1.00 93.81 101 ILE A CA 1
ATOM 762 C C . ILE A 1 101 ? 9.143 -6.118 -3.046 1.00 93.81 101 ILE A C 1
ATOM 764 O O . ILE A 1 101 ? 8.315 -6.750 -3.703 1.00 93.81 101 ILE A O 1
ATOM 768 N N . VAL A 1 102 ? 9.934 -6.695 -2.141 1.00 92.25 102 VAL A N 1
ATOM 769 C CA . VAL A 1 102 ? 9.993 -8.143 -1.889 1.00 92.25 102 VAL A CA 1
ATOM 770 C C . VAL A 1 102 ? 8.608 -8.796 -1.692 1.00 92.25 102 VAL A C 1
ATOM 772 O O . VAL A 1 102 ? 8.265 -9.686 -2.476 1.00 92.25 102 VAL A O 1
ATOM 775 N N . PRO A 1 103 ? 7.761 -8.369 -0.734 1.00 91.88 103 PRO A N 1
ATOM 776 C CA . PRO A 1 103 ? 6.449 -8.989 -0.523 1.00 91.88 103 PRO A CA 1
ATOM 777 C C . PRO A 1 103 ? 5.481 -8.755 -1.697 1.00 91.88 103 PRO A C 1
ATOM 779 O O . PRO A 1 103 ? 4.611 -9.585 -1.964 1.00 91.88 103 PRO A O 1
ATOM 782 N N . LEU A 1 104 ? 5.650 -7.665 -2.456 1.00 92.88 104 LEU A N 1
ATOM 783 C CA . LEU A 1 104 ? 4.851 -7.363 -3.653 1.00 92.88 104 LEU A CA 1
ATOM 784 C C . LEU A 1 104 ? 5.260 -8.184 -4.887 1.00 92.88 104 LEU A C 1
ATOM 786 O O . LEU A 1 104 ? 4.566 -8.160 -5.909 1.00 92.88 104 LEU A O 1
ATOM 790 N N . ARG A 1 105 ? 6.389 -8.894 -4.815 1.00 93.50 105 ARG A N 1
ATOM 791 C CA . ARG A 1 105 ? 6.920 -9.765 -5.874 1.00 93.50 105 ARG A CA 1
ATOM 792 C C . ARG A 1 105 ? 7.063 -11.220 -5.434 1.00 93.50 105 ARG A C 1
ATOM 794 O O . ARG A 1 105 ? 7.640 -12.018 -6.170 1.00 93.50 105 ARG A O 1
ATOM 801 N N . ALA A 1 106 ? 6.515 -11.573 -4.276 1.00 91.81 106 ALA A N 1
ATOM 802 C CA . ALA A 1 106 ? 6.586 -12.915 -3.723 1.00 91.81 106 ALA A CA 1
ATOM 803 C C . ALA A 1 106 ? 5.897 -13.968 -4.613 1.00 91.81 106 ALA A C 1
ATOM 805 O O . ALA A 1 106 ? 4.940 -13.680 -5.334 1.00 91.81 106 ALA A O 1
ATOM 806 N N . TYR A 1 107 ? 6.368 -15.215 -4.527 1.00 90.31 107 TYR A N 1
ATOM 807 C CA . TYR A 1 107 ? 5.935 -16.325 -5.385 1.00 90.31 107 TYR A CA 1
ATOM 808 C C . TYR A 1 107 ? 4.442 -16.671 -5.277 1.00 90.31 107 TYR A C 1
ATOM 810 O O . TYR A 1 107 ? 3.874 -17.177 -6.243 1.00 90.31 107 TYR A O 1
ATOM 818 N N . TYR A 1 108 ? 3.832 -16.425 -4.112 1.00 88.06 108 TYR A N 1
ATOM 819 C CA . TYR A 1 108 ? 2.426 -16.729 -3.830 1.00 88.06 108 TYR A CA 1
ATOM 820 C C . TYR A 1 108 ? 1.457 -15.732 -4.483 1.00 88.06 108 TYR A C 1
ATOM 822 O O . TYR A 1 108 ? 0.252 -15.958 -4.500 1.00 88.06 108 TYR A O 1
ATOM 830 N N . ARG A 1 109 ? 1.960 -14.615 -5.027 1.00 90.31 109 ARG A N 1
ATOM 831 C CA . ARG A 1 109 ? 1.159 -13.693 -5.840 1.00 90.31 109 ARG A CA 1
ATOM 832 C C . ARG A 1 109 ? 1.020 -14.244 -7.255 1.00 90.31 109 ARG A C 1
ATOM 834 O O . ARG A 1 109 ? 2.011 -14.680 -7.849 1.00 90.31 109 ARG A O 1
ATOM 841 N N . SER A 1 110 ? -0.184 -14.166 -7.820 1.00 88.69 110 SER A N 1
ATOM 842 C CA . SER A 1 110 ? -0.409 -14.545 -9.215 1.00 88.69 110 SER A CA 1
ATOM 843 C C . SER A 1 110 ? 0.374 -13.632 -10.158 1.00 88.69 110 SER A C 1
ATOM 845 O O . SER A 1 110 ? 0.415 -12.412 -9.985 1.00 88.69 110 SER A O 1
ATOM 847 N N . ARG A 1 111 ? 0.965 -14.215 -11.208 1.00 88.25 111 ARG A N 1
ATOM 848 C CA . ARG A 1 111 ? 1.733 -13.478 -12.228 1.00 88.25 111 ARG A CA 1
ATOM 849 C C . ARG A 1 111 ? 0.882 -12.433 -12.952 1.00 88.25 111 ARG A C 1
ATOM 851 O O . ARG A 1 111 ? 1.401 -11.393 -13.347 1.00 88.25 111 ARG A O 1
ATOM 858 N N . ARG A 1 112 ? -0.417 -12.709 -13.120 1.00 87.12 112 ARG A N 1
ATOM 859 C CA . ARG A 1 112 ? -1.366 -11.817 -13.803 1.00 87.12 112 ARG A CA 1
ATOM 860 C C . ARG A 1 112 ? -1.767 -10.620 -12.944 1.00 87.12 112 ARG A C 1
ATOM 862 O O . ARG A 1 112 ? -2.163 -9.607 -13.499 1.00 87.12 112 ARG A O 1
ATOM 869 N N . GLU A 1 113 ? -1.614 -10.707 -11.625 1.00 87.69 113 GLU A N 1
ATOM 870 C CA . GLU A 1 113 ? -2.005 -9.665 -10.662 1.00 87.69 113 GLU A CA 1
ATOM 871 C C . GLU A 1 113 ? -0.832 -8.774 -10.224 1.00 87.69 113 GLU A C 1
ATOM 873 O O . GLU A 1 113 ? -0.990 -7.893 -9.378 1.00 87.69 113 GLU A O 1
ATOM 878 N N . LEU A 1 114 ? 0.368 -8.985 -10.777 1.00 91.38 114 LEU A N 1
ATOM 879 C CA . LEU A 1 114 ? 1.526 -8.166 -10.435 1.00 91.38 114 LEU A CA 1
ATOM 880 C C . LEU A 1 114 ? 1.322 -6.728 -10.923 1.00 91.38 114 LEU A C 1
ATOM 882 O O . LEU A 1 114 ? 1.246 -6.455 -12.122 1.00 91.38 114 LEU A O 1
ATOM 886 N N . ASN A 1 115 ? 1.262 -5.796 -9.976 1.00 92.69 115 ASN A N 1
ATOM 887 C CA . ASN A 1 115 ? 1.167 -4.369 -10.267 1.00 92.69 115 ASN A CA 1
ATOM 888 C C . ASN A 1 115 ? 2.562 -3.791 -10.556 1.00 92.69 115 ASN A C 1
ATOM 890 O O . ASN A 1 115 ? 3.474 -4.026 -9.753 1.00 92.69 115 ASN A O 1
ATOM 894 N N . PRO A 1 116 ? 2.767 -3.037 -11.651 1.00 94.81 116 PRO A N 1
ATOM 895 C CA . PRO A 1 116 ? 4.015 -2.318 -11.894 1.00 94.81 116 PRO A CA 1
ATOM 896 C C . PRO A 1 116 ? 4.308 -1.319 -10.767 1.00 94.81 116 PRO A C 1
ATOM 898 O O . PRO A 1 116 ? 3.395 -0.657 -10.273 1.00 94.81 116 PRO A O 1
ATOM 901 N N . ILE A 1 117 ? 5.578 -1.208 -10.369 1.00 96.19 117 ILE A N 1
ATOM 902 C CA . ILE A 1 117 ? 6.023 -0.306 -9.297 1.00 96.19 117 ILE A CA 1
ATOM 903 C C . ILE A 1 117 ? 6.941 0.760 -9.895 1.00 96.19 117 ILE A C 1
ATOM 905 O O . ILE A 1 117 ? 7.914 0.427 -10.573 1.00 96.19 117 ILE A O 1
ATOM 909 N N . VAL A 1 118 ? 6.648 2.029 -9.615 1.00 95.12 118 VAL A N 1
ATOM 910 C CA . VAL A 1 118 ? 7.474 3.178 -10.004 1.00 95.12 118 VAL A CA 1
ATOM 911 C C . VAL A 1 118 ? 7.939 3.909 -8.749 1.00 95.12 118 VAL A C 1
ATOM 913 O O . VAL A 1 118 ? 7.128 4.434 -7.988 1.00 95.12 118 VAL A O 1
ATOM 916 N N . LEU A 1 119 ? 9.251 3.942 -8.531 1.00 94.44 119 LEU A N 1
ATOM 917 C CA . LEU A 1 119 ? 9.888 4.664 -7.433 1.00 94.44 119 LEU A CA 1
ATOM 918 C C . LEU A 1 119 ? 10.209 6.095 -7.882 1.00 94.44 119 LEU A C 1
ATOM 920 O O . LEU A 1 119 ? 11.110 6.305 -8.692 1.00 94.44 119 LEU A O 1
ATOM 924 N N . LEU A 1 120 ? 9.476 7.073 -7.366 1.00 92.88 120 LEU A N 1
ATOM 925 C CA . LEU A 1 120 ? 9.749 8.493 -7.538 1.00 92.88 120 LEU A CA 1
ATOM 926 C C . LEU A 1 120 ? 10.725 8.947 -6.448 1.00 92.88 120 LEU A C 1
ATOM 928 O O . LEU A 1 120 ? 10.374 9.010 -5.269 1.00 92.88 120 LEU A O 1
ATOM 932 N N . LEU A 1 121 ? 11.960 9.228 -6.850 1.00 90.12 121 LEU A N 1
ATOM 933 C CA . LEU A 1 121 ? 13.046 9.594 -5.948 1.00 90.12 121 LEU A CA 1
ATOM 934 C C . LEU A 1 121 ? 13.352 11.083 -6.071 1.00 90.12 121 LEU A C 1
ATOM 936 O O . LEU A 1 121 ? 13.554 11.586 -7.183 1.00 90.12 121 LEU A O 1
ATOM 940 N N . ASP A 1 122 ? 13.433 11.771 -4.933 1.00 84.38 122 ASP A N 1
ATOM 941 C CA . ASP A 1 122 ? 13.771 13.191 -4.916 1.00 84.38 122 ASP A CA 1
ATOM 942 C C . ASP A 1 122 ? 15.156 13.446 -5.529 1.00 84.38 122 ASP A C 1
ATOM 944 O O . ASP A 1 122 ? 16.151 12.783 -5.230 1.00 84.38 122 ASP A O 1
ATOM 948 N N . ASN A 1 123 ? 15.238 14.478 -6.365 1.00 65.69 123 ASN A N 1
ATOM 949 C CA . ASN A 1 123 ? 16.502 14.923 -6.932 1.00 65.69 123 ASN A CA 1
ATOM 950 C C . ASN A 1 123 ? 17.248 15.783 -5.897 1.00 65.69 123 ASN A C 1
ATOM 952 O O . ASN A 1 123 ? 16.826 16.906 -5.607 1.00 65.69 123 ASN A O 1
ATOM 956 N N . LYS A 1 124 ? 18.346 15.280 -5.313 1.00 58.38 124 LYS A N 1
ATOM 957 C CA . LYS A 1 124 ? 19.162 16.089 -4.394 1.00 58.38 124 LYS A CA 1
ATOM 958 C C . LYS A 1 124 ? 19.957 17.127 -5.202 1.00 58.38 124 LYS A C 1
ATOM 960 O O . LYS A 1 124 ? 20.819 16.747 -5.992 1.00 58.38 124 LYS A O 1
ATOM 965 N N . PRO A 1 125 ? 19.767 18.442 -4.973 1.00 48.00 125 PRO A N 1
ATOM 966 C CA . PRO A 1 125 ? 20.392 19.489 -5.791 1.00 48.00 125 PRO A CA 1
ATOM 967 C C . PRO A 1 125 ? 21.930 19.499 -5.731 1.00 48.00 125 PRO A C 1
ATOM 969 O O . PRO A 1 125 ? 22.572 20.022 -6.636 1.00 48.00 125 PRO A O 1
ATOM 972 N N . PHE A 1 126 ? 22.531 18.895 -4.697 1.00 46.28 126 PHE A N 1
ATOM 973 C CA . PHE A 1 126 ? 23.987 18.796 -4.516 1.00 46.28 126 PHE A CA 1
ATOM 974 C C . PHE A 1 126 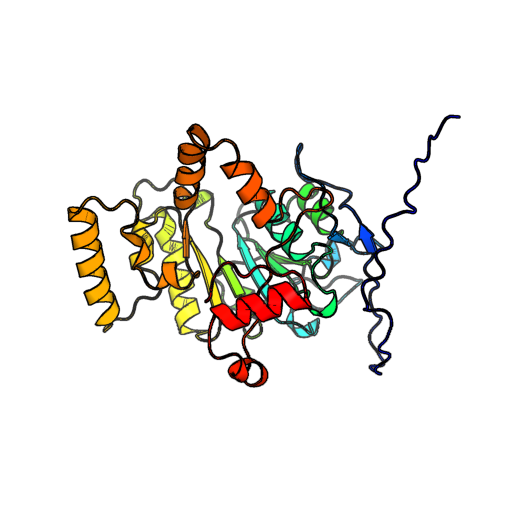? 24.576 17.417 -4.854 1.00 46.28 126 PHE A C 1
ATOM 976 O O . PHE A 1 126 ? 25.784 17.222 -4.737 1.00 46.28 126 PHE A O 1
ATOM 983 N N . CYS A 1 127 ? 23.753 16.462 -5.290 1.00 44.47 127 CYS A N 1
ATOM 984 C CA . CYS A 1 127 ? 24.198 15.151 -5.748 1.00 44.47 127 CYS A CA 1
ATOM 985 C C . CYS A 1 127 ? 23.286 14.687 -6.889 1.00 44.47 127 CYS A C 1
ATOM 987 O O . CYS A 1 127 ? 22.242 14.103 -6.612 1.00 44.47 127 CYS A O 1
ATOM 989 N N . PRO A 1 128 ? 23.685 14.847 -8.166 1.00 46.16 128 PRO A N 1
ATOM 990 C CA . PRO A 1 128 ? 22.987 14.243 -9.307 1.00 46.16 128 PRO A CA 1
ATOM 991 C C . PRO A 1 128 ? 23.166 12.710 -9.349 1.00 46.16 128 PRO A C 1
ATOM 993 O O . PRO A 1 128 ? 23.167 12.089 -10.416 1.00 46.16 128 PRO A O 1
ATOM 996 N N . HIS A 1 129 ? 23.408 12.084 -8.198 1.00 50.72 129 HIS A N 1
ATOM 997 C CA . HIS A 1 129 ? 23.694 10.673 -8.111 1.00 50.72 129 HIS A CA 1
ATOM 998 C C . HIS A 1 129 ? 22.392 9.899 -8.230 1.00 50.72 129 HIS A C 1
ATOM 1000 O O . HIS A 1 129 ? 21.490 9.989 -7.402 1.00 50.72 129 HIS A O 1
ATOM 1006 N N . ARG A 1 130 ? 22.345 9.130 -9.319 1.00 60.09 130 ARG A N 1
ATOM 1007 C CA . ARG A 1 130 ? 21.482 7.968 -9.507 1.00 60.09 130 ARG A CA 1
ATOM 1008 C C . ARG A 1 130 ? 21.360 7.192 -8.187 1.00 60.09 130 ARG A C 1
ATOM 1010 O O . ARG A 1 130 ? 22.334 7.185 -7.432 1.00 60.09 130 ARG A O 1
ATOM 1017 N N . PRO A 1 131 ? 20.232 6.500 -7.946 1.00 72.75 131 PRO A N 1
ATOM 1018 C CA . PRO A 1 131 ? 20.120 5.592 -6.809 1.00 72.75 131 PRO A CA 1
ATOM 1019 C C . PRO A 1 131 ? 21.359 4.699 -6.707 1.00 72.75 131 PRO A C 1
ATOM 1021 O O . PRO A 1 131 ? 21.932 4.313 -7.734 1.00 72.75 131 PRO A O 1
ATOM 1024 N N . ASP A 1 132 ? 21.770 4.412 -5.471 1.00 80.62 132 ASP A N 1
ATOM 1025 C CA . ASP A 1 132 ? 23.009 3.698 -5.186 1.00 80.62 132 ASP A CA 1
ATOM 1026 C C . ASP A 1 132 ? 23.132 2.434 -6.037 1.00 80.62 132 ASP A C 1
ATOM 1028 O O . ASP A 1 132 ? 22.174 1.678 -6.220 1.00 80.62 132 ASP A O 1
ATOM 1032 N N . HIS A 1 133 ? 24.340 2.177 -6.542 1.00 84.25 133 HIS A N 1
ATOM 1033 C CA . HIS A 1 133 ? 24.600 1.021 -7.403 1.00 84.25 133 HIS A CA 1
ATOM 1034 C C . HIS A 1 133 ? 24.183 -0.297 -6.731 1.00 84.25 133 HIS A C 1
ATOM 1036 O O . HIS A 1 133 ? 23.608 -1.170 -7.374 1.00 84.25 133 HIS A O 1
ATOM 1042 N N . HIS A 1 134 ? 24.399 -0.398 -5.416 1.00 85.44 134 HIS A N 1
ATOM 1043 C CA . HIS A 1 134 ? 23.972 -1.530 -4.594 1.00 85.44 134 HIS A CA 1
ATOM 1044 C C . HIS A 1 134 ? 22.452 -1.735 -4.622 1.00 85.44 134 HIS A C 1
ATOM 1046 O O . HIS A 1 134 ? 21.982 -2.866 -4.737 1.00 85.44 134 HIS A O 1
ATOM 1052 N N . PHE A 1 135 ? 21.675 -0.649 -4.565 1.00 88.44 135 PHE A N 1
ATOM 1053 C CA . PHE A 1 135 ? 20.221 -0.722 -4.649 1.00 88.44 135 PHE A CA 1
ATOM 1054 C C . PHE A 1 135 ? 19.774 -1.160 -6.047 1.00 88.44 135 PHE A C 1
ATOM 1056 O O . PHE A 1 135 ? 18.962 -2.075 -6.174 1.00 88.44 135 PHE A O 1
ATOM 1063 N N . LEU A 1 136 ? 20.350 -0.568 -7.101 1.00 89.19 136 LEU A N 1
ATOM 1064 C CA . LEU A 1 136 ? 20.048 -0.919 -8.493 1.00 89.19 136 LEU A CA 1
ATOM 1065 C C . LEU A 1 136 ? 20.340 -2.391 -8.813 1.00 89.19 136 LEU A C 1
ATOM 1067 O O . LEU A 1 136 ? 19.554 -3.037 -9.505 1.00 89.19 136 LEU A O 1
ATOM 1071 N N . GLU A 1 137 ? 21.441 -2.935 -8.298 1.00 89.88 137 GLU A N 1
ATOM 1072 C CA . GLU A 1 137 ? 21.777 -4.356 -8.428 1.00 89.88 137 GLU A CA 1
ATOM 1073 C C . GLU A 1 137 ? 20.784 -5.288 -7.731 1.00 89.88 137 GLU A C 1
ATOM 1075 O O . GLU A 1 137 ? 20.533 -6.392 -8.218 1.00 89.88 137 GLU A O 1
ATOM 1080 N N . ALA A 1 138 ? 20.230 -4.858 -6.597 1.00 90.06 138 ALA A N 1
ATOM 1081 C CA . ALA A 1 138 ? 19.226 -5.624 -5.876 1.00 90.06 138 ALA A CA 1
ATOM 1082 C C . ALA A 1 138 ? 17.885 -5.616 -6.627 1.00 90.06 138 ALA A C 1
ATOM 1084 O O . ALA A 1 138 ? 17.246 -6.660 -6.770 1.00 90.06 138 ALA A O 1
ATOM 1085 N N . ILE A 1 139 ? 17.472 -4.461 -7.167 1.00 92.19 139 ILE A N 1
ATOM 1086 C CA . ILE A 1 139 ? 16.157 -4.333 -7.807 1.00 92.19 139 ILE A CA 1
ATOM 1087 C C . ILE A 1 139 ? 16.100 -4.833 -9.257 1.00 92.19 139 ILE A C 1
ATOM 1089 O O . ILE A 1 139 ? 15.021 -5.188 -9.726 1.00 92.19 139 ILE A O 1
ATOM 1093 N N . CYS A 1 140 ? 17.231 -4.916 -9.971 1.00 92.56 140 CYS A N 1
ATOM 1094 C CA . CYS A 1 140 ? 17.262 -5.284 -11.397 1.00 92.56 140 CYS A CA 1
ATOM 1095 C C . CYS A 1 140 ? 16.807 -6.717 -11.706 1.00 92.56 140 CYS A C 1
ATOM 1097 O O . CYS A 1 140 ? 16.600 -7.065 -12.871 1.00 92.56 140 CYS A O 1
ATOM 1099 N N . CYS A 1 141 ? 16.674 -7.548 -10.673 1.00 92.12 141 CYS A N 1
ATOM 1100 C CA . CYS A 1 141 ? 16.187 -8.915 -10.788 1.00 92.12 141 CYS A CA 1
ATOM 1101 C C . CYS A 1 141 ? 14.653 -8.986 -10.759 1.00 92.12 141 CYS A C 1
ATOM 1103 O O . CYS A 1 141 ? 14.095 -9.979 -11.220 1.00 92.12 141 CYS A O 1
ATOM 1105 N N . PHE A 1 142 ? 13.967 -7.965 -10.232 1.00 93.62 142 PHE A N 1
ATOM 1106 C CA . PHE A 1 142 ? 12.511 -7.978 -10.109 1.00 93.62 142 PHE A CA 1
ATOM 1107 C C . PHE A 1 142 ? 11.822 -7.494 -11.391 1.00 93.62 142 PHE A C 1
ATOM 1109 O O . PHE A 1 142 ? 12.271 -6.537 -12.026 1.00 93.62 142 PHE A O 1
ATOM 1116 N N . PRO A 1 143 ? 10.687 -8.106 -11.761 1.00 92.75 143 PRO A N 1
ATOM 1117 C CA . PRO A 1 143 ? 9.920 -7.687 -12.917 1.00 92.75 143 PRO A CA 1
ATOM 1118 C C . PRO A 1 143 ? 9.137 -6.403 -12.633 1.00 92.75 143 PRO A C 1
ATOM 1120 O O . PRO A 1 143 ? 8.582 -6.211 -11.545 1.00 92.75 143 PRO A O 1
ATOM 1123 N N . MET A 1 144 ? 9.028 -5.556 -13.660 1.00 91.69 144 MET A N 1
ATOM 1124 C CA . MET A 1 144 ? 8.156 -4.375 -13.672 1.00 91.69 144 MET A CA 1
ATOM 1125 C C . MET A 1 144 ? 8.407 -3.421 -12.487 1.00 91.69 144 MET A C 1
ATOM 1127 O O . MET A 1 144 ? 7.461 -2.945 -11.854 1.00 91.69 144 MET A O 1
ATOM 1131 N N . VAL A 1 145 ? 9.679 -3.200 -12.148 1.00 94.44 145 VAL A N 1
ATOM 1132 C CA . VAL A 1 145 ? 10.117 -2.217 -11.149 1.00 94.44 145 VAL A CA 1
ATOM 1133 C C . VAL A 1 145 ? 10.965 -1.168 -11.851 1.00 94.44 145 VAL A C 1
ATOM 1135 O O . VAL A 1 145 ? 11.955 -1.495 -12.505 1.00 94.44 145 VAL A O 1
ATOM 1138 N N . TYR A 1 146 ? 10.573 0.090 -11.700 1.00 93.31 146 TYR A N 1
ATOM 1139 C CA . TYR A 1 146 ? 11.218 1.224 -12.342 1.00 93.31 146 TYR A CA 1
ATOM 1140 C C . TYR A 1 146 ? 11.447 2.352 -11.343 1.00 93.31 146 TYR A C 1
ATOM 1142 O O . TYR A 1 146 ? 10.829 2.386 -10.280 1.00 93.31 146 TYR A O 1
ATOM 1150 N N . TYR A 1 147 ? 12.311 3.298 -11.696 1.00 92.81 147 TYR A N 1
ATOM 1151 C CA . TYR A 1 147 ? 12.505 4.525 -10.940 1.00 92.81 147 TYR A CA 1
ATOM 1152 C C . TYR A 1 147 ? 12.485 5.760 -11.848 1.00 92.81 147 TYR A C 1
ATOM 1154 O O . TYR A 1 147 ? 12.800 5.703 -13.043 1.00 92.81 147 TYR A O 1
ATOM 1162 N N . MET A 1 148 ? 12.118 6.892 -11.261 1.00 90.50 148 MET A N 1
ATOM 1163 C CA . MET A 1 148 ? 12.094 8.206 -11.889 1.00 90.50 148 MET A CA 1
ATOM 1164 C C . MET A 1 148 ? 12.636 9.244 -10.904 1.00 90.50 148 MET A C 1
ATOM 1166 O O . MET A 1 148 ? 12.443 9.126 -9.697 1.00 90.50 148 MET A O 1
ATOM 1170 N N . GLU A 1 149 ? 13.332 10.251 -11.423 1.00 88.25 149 GLU A N 1
ATOM 1171 C CA . GLU A 1 149 ? 13.780 11.400 -10.633 1.00 88.25 149 GLU A CA 1
ATOM 1172 C C . GLU A 1 149 ? 12.670 12.455 -10.619 1.00 88.25 149 GLU A C 1
ATOM 1174 O O . GLU A 1 149 ? 12.148 12.828 -11.668 1.00 88.25 149 GLU A O 1
ATOM 1179 N N . GLY A 1 150 ? 12.310 12.953 -9.440 1.00 87.44 150 GLY A N 1
ATOM 1180 C CA . GLY A 1 150 ? 11.285 13.980 -9.300 1.00 87.44 150 GLY A CA 1
ATOM 1181 C C . GLY A 1 150 ? 10.730 14.047 -7.887 1.00 87.44 150 GLY A C 1
ATOM 1182 O O . GLY A 1 150 ? 11.135 13.296 -7.009 1.00 87.44 150 GLY A O 1
ATOM 1183 N N . SER A 1 151 ? 9.798 14.963 -7.662 1.00 86.06 151 SER A N 1
ATOM 1184 C CA . SER A 1 151 ? 9.141 15.134 -6.368 1.00 86.06 151 SER A CA 1
ATOM 1185 C C . SER A 1 151 ? 7.629 15.139 -6.542 1.00 86.06 151 SER A C 1
ATOM 1187 O O . SER A 1 151 ? 7.117 15.453 -7.615 1.00 86.06 151 SER A O 1
ATOM 1189 N N . VAL A 1 152 ? 6.902 14.840 -5.464 1.00 87.44 152 VAL A N 1
ATOM 1190 C CA . VAL A 1 152 ? 5.430 14.951 -5.437 1.00 87.44 152 VAL A CA 1
ATOM 1191 C C . VAL A 1 152 ? 4.976 16.407 -5.600 1.00 87.44 152 VAL A C 1
ATOM 1193 O O . VAL A 1 152 ? 3.864 16.661 -6.045 1.00 87.44 152 VAL A O 1
ATOM 1196 N N . ASP A 1 153 ? 5.841 17.375 -5.288 1.00 86.88 153 ASP A N 1
ATOM 1197 C CA . ASP A 1 153 ? 5.571 18.801 -5.499 1.00 86.88 153 ASP A CA 1
ATOM 1198 C C . ASP A 1 153 ? 5.440 19.121 -6.998 1.00 86.88 153 ASP A C 1
ATOM 1200 O O . ASP A 1 153 ? 4.681 20.015 -7.377 1.00 86.88 153 ASP A O 1
ATOM 1204 N N . ASN A 1 154 ? 6.188 18.407 -7.851 1.00 89.06 154 ASN A N 1
ATOM 1205 C CA . ASN A 1 154 ? 6.201 18.639 -9.286 1.00 89.06 154 ASN A CA 1
ATOM 1206 C C . ASN A 1 154 ? 5.155 17.774 -9.995 1.00 89.06 154 ASN A C 1
ATOM 1208 O O . ASN A 1 154 ? 5.318 16.562 -10.156 1.00 89.06 154 ASN A O 1
ATOM 1212 N N . LEU A 1 155 ? 4.095 18.422 -10.478 1.00 89.19 155 LEU A N 1
ATOM 1213 C CA . LEU A 1 155 ? 3.008 17.744 -11.178 1.00 89.19 155 LEU A CA 1
ATOM 1214 C C . LEU A 1 155 ? 3.489 17.039 -12.455 1.00 89.19 155 LEU A C 1
ATOM 1216 O O . LEU A 1 155 ? 3.018 15.941 -12.743 1.00 89.19 155 LEU A O 1
ATOM 1220 N N . ASP A 1 156 ? 4.449 17.617 -13.178 1.00 90.50 156 ASP A N 1
ATOM 1221 C CA . ASP A 1 156 ? 4.958 17.036 -14.426 1.00 90.50 156 ASP A CA 1
ATOM 1222 C C . ASP A 1 156 ? 5.613 15.669 -14.186 1.00 90.50 156 ASP A C 1
ATOM 1224 O O . ASP A 1 156 ? 5.307 14.705 -14.888 1.00 90.50 156 ASP A O 1
ATOM 1228 N N . SER A 1 157 ? 6.420 15.541 -13.125 1.00 90.56 157 SER A N 1
ATOM 1229 C CA . SER A 1 157 ? 7.043 14.266 -12.740 1.00 90.56 157 SER A CA 1
ATOM 1230 C C . SER A 1 157 ? 5.999 13.191 -12.409 1.00 90.56 157 SER A C 1
ATOM 1232 O O . SER A 1 157 ? 6.157 12.023 -12.764 1.00 90.56 157 SER A O 1
ATOM 1234 N N . LEU A 1 158 ? 4.890 13.571 -11.767 1.00 90.94 158 LEU A N 1
ATOM 1235 C CA . LEU A 1 158 ? 3.801 12.641 -11.448 1.00 90.94 158 LEU A CA 1
ATOM 1236 C C . LEU A 1 158 ? 3.005 12.221 -12.687 1.00 90.94 158 LEU A C 1
ATOM 1238 O O . LEU A 1 158 ? 2.578 11.067 -12.791 1.00 90.94 158 LEU A O 1
ATOM 1242 N N . LEU A 1 159 ? 2.808 13.140 -13.634 1.00 91.44 159 LEU A N 1
ATOM 1243 C CA . LEU A 1 159 ? 2.154 12.843 -14.906 1.00 91.44 159 LEU A CA 1
ATOM 1244 C C . LEU A 1 159 ? 3.001 11.889 -15.758 1.00 91.44 159 LEU A C 1
ATOM 1246 O O . LEU A 1 159 ? 2.449 10.923 -16.287 1.00 91.44 159 LEU A O 1
ATOM 1250 N N . GLN A 1 160 ? 4.322 12.089 -15.803 1.00 90.81 160 GLN A N 1
ATOM 1251 C CA . GLN A 1 160 ? 5.271 11.177 -16.456 1.00 90.81 160 GLN A CA 1
ATOM 1252 C C . GLN A 1 160 ? 5.277 9.783 -15.805 1.00 90.81 160 GLN A C 1
ATOM 1254 O O . GLN A 1 160 ? 5.285 8.770 -16.509 1.00 90.81 160 GLN A O 1
ATOM 1259 N N . CYS A 1 161 ? 5.194 9.710 -14.467 1.00 89.88 161 CYS A N 1
ATOM 1260 C CA . CYS A 1 161 ? 5.034 8.448 -13.727 1.00 89.88 161 CYS A CA 1
ATOM 1261 C C . CYS A 1 161 ? 3.695 7.748 -13.989 1.00 89.88 161 CYS A C 1
ATOM 1263 O O . CYS A 1 161 ? 3.560 6.559 -13.703 1.00 89.88 161 CYS A O 1
ATOM 1265 N N . GLY A 1 162 ? 2.698 8.470 -14.500 1.00 91.00 162 GLY A N 1
ATOM 1266 C CA . GLY A 1 162 ? 1.400 7.897 -14.810 1.00 91.00 162 GLY A CA 1
ATOM 1267 C C . GLY A 1 162 ? 0.388 7.883 -13.677 1.00 91.00 162 GLY A C 1
ATOM 1268 O O . GLY A 1 162 ? -0.438 6.975 -13.602 1.00 91.00 162 GLY A O 1
ATOM 1269 N N . ILE A 1 163 ? 0.398 8.909 -12.822 1.00 92.25 163 ILE A N 1
ATOM 1270 C CA . ILE A 1 163 ? -0.506 9.010 -11.665 1.00 92.25 163 ILE A CA 1
ATOM 1271 C C . ILE A 1 163 ? -2.001 8.871 -12.009 1.00 92.25 163 ILE A C 1
ATOM 1273 O O . ILE A 1 163 ? -2.778 8.393 -11.190 1.00 92.25 163 ILE A O 1
ATOM 1277 N N . ILE A 1 164 ? -2.414 9.227 -13.231 1.00 91.12 164 ILE A N 1
ATOM 1278 C CA . ILE A 1 164 ? -3.817 9.176 -13.685 1.00 91.12 164 ILE A CA 1
ATOM 1279 C C . ILE A 1 164 ? -4.384 7.745 -13.661 1.00 91.12 164 ILE A C 1
ATOM 1281 O O . ILE A 1 164 ? -5.574 7.554 -13.420 1.00 91.12 164 ILE A O 1
ATOM 1285 N N . TYR A 1 165 ? -3.545 6.747 -13.934 1.00 89.75 165 TYR A N 1
ATOM 1286 C CA . TYR A 1 165 ? -3.919 5.331 -14.038 1.00 89.75 165 TYR A CA 1
ATOM 1287 C C . TYR A 1 165 ? -3.263 4.476 -12.939 1.00 89.75 165 TYR A C 1
ATOM 1289 O O . TYR A 1 165 ? -3.355 3.246 -12.956 1.00 89.75 165 TYR A O 1
ATOM 1297 N N . ALA A 1 166 ? -2.626 5.125 -11.963 1.00 93.12 166 ALA A N 1
ATOM 1298 C CA . ALA A 1 166 ? -2.148 4.483 -10.750 1.00 93.12 166 ALA A CA 1
ATOM 1299 C C . ALA A 1 166 ? -3.321 4.143 -9.817 1.00 93.12 166 ALA A C 1
ATOM 1301 O O . ALA A 1 166 ? -4.321 4.858 -9.754 1.00 93.12 166 ALA A O 1
ATOM 1302 N N . ASP A 1 167 ? -3.194 3.038 -9.085 1.00 93.06 167 ASP A N 1
ATOM 1303 C CA . ASP A 1 167 ? -4.159 2.658 -8.048 1.00 93.06 167 ASP A CA 1
ATOM 1304 C C . ASP A 1 167 ? -3.793 3.294 -6.708 1.00 93.06 167 ASP A C 1
ATOM 1306 O O . ASP A 1 167 ? -4.648 3.856 -6.023 1.00 93.06 167 ASP A O 1
ATOM 1310 N N . ASN A 1 168 ? -2.501 3.225 -6.366 1.00 94.31 168 ASN A N 1
ATOM 1311 C CA . ASN A 1 168 ? -1.977 3.644 -5.075 1.00 94.31 168 ASN A CA 1
ATOM 1312 C C . ASN A 1 168 ? -0.763 4.562 -5.240 1.00 94.31 168 ASN A C 1
ATOM 1314 O O . ASN A 1 168 ? 0.174 4.251 -5.982 1.00 94.31 168 ASN A O 1
ATOM 1318 N N . LEU A 1 169 ? -0.775 5.665 -4.496 1.00 95.00 169 LEU A N 1
ATOM 1319 C CA . LEU A 1 169 ? 0.373 6.533 -4.263 1.00 95.00 169 LEU A CA 1
ATOM 1320 C C . LEU A 1 169 ? 0.823 6.367 -2.811 1.00 95.00 169 LEU A C 1
ATOM 1322 O O . LEU A 1 169 ? 0.085 6.704 -1.887 1.00 95.00 169 LEU A O 1
ATOM 1326 N N . VAL A 1 170 ? 2.035 5.863 -2.620 1.00 94.88 170 VAL A N 1
ATOM 1327 C CA . VAL A 1 170 ? 2.668 5.707 -1.310 1.00 94.88 170 VAL A CA 1
ATOM 1328 C C . VAL A 1 170 ? 3.643 6.860 -1.114 1.00 94.88 170 VAL A C 1
ATOM 1330 O O . VAL A 1 170 ? 4.603 6.993 -1.869 1.00 94.88 170 VAL A O 1
ATOM 1333 N N . VAL A 1 171 ? 3.397 7.707 -0.121 1.00 92.44 171 VAL A N 1
ATOM 1334 C CA . VAL A 1 171 ? 4.288 8.811 0.252 1.00 92.44 171 VAL A CA 1
ATOM 1335 C C . VAL A 1 171 ? 5.002 8.421 1.537 1.00 92.44 171 VAL A C 1
ATOM 1337 O O . VAL A 1 171 ? 4.377 8.373 2.596 1.00 92.44 171 VAL A O 1
ATOM 1340 N N . VAL A 1 172 ? 6.289 8.110 1.405 1.00 89.56 172 VAL A N 1
ATOM 1341 C CA . VAL A 1 172 ? 7.204 7.809 2.511 1.00 89.56 172 VAL A CA 1
ATOM 1342 C C . VAL A 1 172 ? 7.746 9.126 3.046 1.00 89.56 172 VAL A C 1
ATOM 1344 O O . VAL A 1 172 ? 7.970 10.074 2.281 1.00 89.56 172 VAL A O 1
ATOM 1347 N N . ASP A 1 173 ? 7.926 9.192 4.357 1.00 81.62 173 ASP A N 1
ATOM 1348 C CA . ASP A 1 173 ? 8.408 10.407 4.990 1.00 81.62 173 ASP A CA 1
ATOM 1349 C C . ASP A 1 173 ? 9.888 10.668 4.671 1.00 81.62 173 ASP A C 1
ATOM 1351 O O . ASP A 1 173 ? 10.667 9.748 4.404 1.00 81.62 173 ASP A O 1
ATOM 1355 N N . LYS A 1 174 ? 10.287 11.940 4.633 1.00 76.19 174 LYS A N 1
ATOM 1356 C CA . LYS A 1 174 ? 11.643 12.321 4.218 1.00 76.19 174 LYS A CA 1
ATOM 1357 C C . LYS A 1 174 ? 12.577 12.291 5.421 1.00 76.19 174 LYS A C 1
ATOM 1359 O O . LYS A 1 174 ? 12.352 13.002 6.393 1.00 76.19 174 LYS A O 1
ATOM 1364 N N . GLU A 1 175 ? 13.665 11.526 5.345 1.00 70.88 175 GLU A N 1
ATOM 1365 C CA . GLU A 1 175 ? 14.656 11.414 6.430 1.00 70.88 175 GLU A CA 1
ATOM 1366 C C . GLU A 1 175 ? 15.156 12.790 6.906 1.00 70.88 175 GLU A C 1
ATOM 1368 O O . GLU A 1 175 ? 15.366 13.006 8.099 1.00 70.88 175 GLU A O 1
ATOM 1373 N N . SER A 1 176 ? 15.287 13.748 5.984 1.00 70.06 176 SER A N 1
ATOM 1374 C CA . SER A 1 176 ? 15.700 15.123 6.284 1.00 70.06 176 SER A CA 1
ATOM 1375 C C . SER A 1 176 ? 14.698 15.935 7.110 1.00 70.06 176 SER A C 1
ATOM 1377 O O . SER A 1 176 ? 15.109 16.856 7.817 1.00 70.06 176 SER A O 1
ATOM 1379 N N . THR A 1 177 ? 13.399 15.629 7.045 1.00 70.00 177 THR A N 1
ATOM 1380 C CA . THR A 1 177 ? 12.364 16.342 7.812 1.00 70.00 177 THR A CA 1
ATOM 1381 C C . THR A 1 177 ? 12.089 15.706 9.172 1.00 70.00 177 THR A C 1
ATOM 1383 O O . THR A 1 177 ? 11.393 16.308 9.985 1.00 70.00 177 THR A O 1
ATOM 1386 N N . MET A 1 178 ? 12.695 14.548 9.469 1.00 64.56 178 MET A N 1
ATOM 1387 C CA . MET A 1 178 ? 12.461 13.809 10.719 1.00 64.56 178 MET A CA 1
ATOM 1388 C C . MET A 1 178 ? 13.027 14.533 11.943 1.00 64.56 178 MET A C 1
ATOM 1390 O O . MET A 1 178 ? 12.574 14.314 13.060 1.00 64.56 178 MET A O 1
ATOM 1394 N N . SER A 1 179 ? 14.032 15.391 11.752 1.00 62.66 179 SER A N 1
ATOM 1395 C CA . SER A 1 179 ? 14.744 16.083 12.831 1.00 62.66 179 SER A CA 1
ATOM 1396 C C . SER A 1 179 ? 14.237 17.508 13.083 1.00 62.66 179 SER A C 1
ATOM 1398 O O . SER A 1 179 ? 15.020 18.369 13.489 1.00 62.66 179 SER A O 1
ATOM 1400 N N . ALA A 1 180 ? 12.971 17.801 12.776 1.00 66.81 180 ALA A N 1
ATOM 1401 C CA . ALA A 1 180 ? 12.402 19.122 13.032 1.00 66.81 180 ALA A CA 1
ATOM 1402 C C . ALA A 1 180 ? 12.317 19.416 14.543 1.00 66.81 180 ALA A C 1
ATOM 1404 O O . ALA A 1 180 ? 12.068 18.523 15.347 1.00 66.81 180 ALA A O 1
ATOM 1405 N N . GLU A 1 181 ? 12.504 20.683 14.926 1.00 66.56 181 GLU A N 1
ATOM 1406 C CA . GLU A 1 181 ? 12.435 21.117 16.333 1.00 66.56 181 GLU A CA 1
ATOM 1407 C C . GLU A 1 181 ? 11.012 21.041 16.913 1.00 66.56 181 GLU A C 1
ATOM 1409 O O . GLU A 1 181 ? 10.845 20.878 18.120 1.00 66.56 181 GLU A O 1
ATOM 1414 N N . GLU A 1 182 ? 9.989 21.142 16.059 1.00 73.69 182 GLU A N 1
ATOM 1415 C CA . GLU A 1 182 ? 8.582 21.020 16.438 1.00 73.69 182 GLU A CA 1
ATOM 1416 C C . GLU A 1 182 ? 7.904 19.850 15.714 1.00 73.69 182 GLU A C 1
ATOM 1418 O O . GLU A 1 182 ? 7.945 19.762 14.483 1.00 73.69 182 GLU A O 1
ATOM 1423 N N . ASP A 1 183 ? 7.164 19.032 16.469 1.00 72.06 183 ASP A N 1
ATOM 1424 C CA . ASP A 1 183 ? 6.430 17.853 15.982 1.00 72.06 183 ASP A CA 1
ATOM 1425 C C . ASP A 1 183 ? 5.507 18.146 14.782 1.00 72.06 183 ASP A C 1
ATOM 1427 O O . ASP A 1 183 ? 5.265 17.290 13.932 1.00 72.06 183 ASP A O 1
ATOM 1431 N N . TYR A 1 184 ? 4.940 19.354 14.694 1.00 71.50 184 TYR A N 1
ATOM 1432 C CA . TYR A 1 184 ? 4.037 19.727 13.596 1.00 71.50 184 TYR A CA 1
ATOM 1433 C C . TYR A 1 184 ? 4.786 20.054 12.302 1.00 71.50 184 TYR A C 1
ATOM 1435 O O . TYR A 1 184 ? 4.210 19.972 11.217 1.00 71.50 184 TYR A O 1
ATOM 1443 N N . MET A 1 185 ? 6.042 20.490 12.416 1.00 77.38 185 MET A N 1
ATOM 1444 C CA . MET A 1 185 ? 6.837 20.949 11.281 1.00 77.38 185 MET A CA 1
ATOM 1445 C C . MET A 1 185 ? 7.465 19.788 10.513 1.00 77.38 185 MET A C 1
ATOM 1447 O O . MET A 1 185 ? 7.673 19.935 9.309 1.00 77.38 185 MET A O 1
ATOM 1451 N N . ALA A 1 186 ? 7.695 18.646 11.173 1.00 81.12 186 ALA A N 1
ATOM 1452 C CA . ALA A 1 186 ? 8.255 17.445 10.552 1.00 81.12 186 ALA A CA 1
ATOM 1453 C C . ALA A 1 186 ? 7.436 16.991 9.328 1.00 81.12 186 ALA A C 1
ATOM 1455 O O . ALA A 1 186 ? 7.977 16.831 8.236 1.00 81.12 186 ALA A O 1
ATOM 1456 N N . ASP A 1 187 ? 6.109 16.920 9.473 1.00 85.81 187 ASP A N 1
ATOM 1457 C CA . ASP A 1 187 ? 5.212 16.394 8.433 1.00 85.81 187 ASP A CA 1
ATOM 1458 C C . ASP A 1 187 ? 4.545 17.492 7.576 1.00 85.81 187 ASP A C 1
ATOM 1460 O O . ASP A 1 187 ? 3.703 17.222 6.717 1.00 85.81 187 ASP A O 1
ATOM 1464 N N . ALA A 1 188 ? 4.847 18.773 7.811 1.00 85.50 188 ALA A N 1
ATOM 1465 C CA . ALA A 1 188 ? 4.075 19.869 7.219 1.00 85.50 188 ALA A CA 1
ATOM 1466 C C . ALA A 1 188 ? 4.101 19.840 5.681 1.00 85.50 188 ALA A C 1
ATOM 1468 O O . ALA A 1 188 ? 3.074 20.031 5.023 1.00 85.50 188 ALA A O 1
ATOM 1469 N N . LYS A 1 189 ? 5.274 19.564 5.100 1.00 87.56 189 LYS A N 1
ATOM 1470 C CA . LYS A 1 189 ? 5.450 19.513 3.647 1.00 87.56 189 LYS A CA 1
ATOM 1471 C C . LYS A 1 189 ? 4.678 18.345 3.023 1.00 87.56 189 LYS A C 1
ATOM 1473 O O . LYS A 1 189 ? 3.949 18.550 2.053 1.00 87.56 189 LYS A O 1
ATOM 1478 N N . THR A 1 190 ? 4.796 17.143 3.587 1.00 88.50 190 THR A N 1
ATOM 1479 C CA . THR A 1 190 ? 4.127 15.933 3.078 1.00 88.50 190 THR A CA 1
ATOM 1480 C C . THR A 1 190 ? 2.607 16.086 3.128 1.00 88.50 190 THR A C 1
ATOM 1482 O O . THR A 1 190 ? 1.932 15.824 2.130 1.00 88.50 190 THR A O 1
ATOM 1485 N N . ILE A 1 191 ? 2.069 16.626 4.225 1.00 90.12 191 ILE A N 1
ATOM 1486 C CA . ILE A 1 191 ? 0.631 16.877 4.396 1.00 90.12 191 ILE A CA 1
ATOM 1487 C C . ILE A 1 191 ? 0.102 17.859 3.347 1.00 90.12 191 ILE A C 1
ATOM 1489 O O . ILE A 1 191 ? -0.936 17.601 2.731 1.00 90.12 191 ILE A O 1
ATOM 1493 N N . VAL A 1 192 ? 0.799 18.976 3.111 1.00 89.75 192 VAL A N 1
ATOM 1494 C CA . VAL A 1 192 ? 0.374 19.977 2.116 1.00 89.75 192 VAL A CA 1
ATOM 1495 C C . VAL A 1 192 ? 0.348 19.373 0.712 1.00 89.75 192 VAL A C 1
ATOM 1497 O O . VAL A 1 192 ? -0.638 19.545 -0.007 1.00 89.75 192 VAL A O 1
ATOM 1500 N N . ASN A 1 193 ? 1.379 18.615 0.345 1.00 89.38 193 ASN A N 1
ATOM 1501 C CA . ASN A 1 193 ? 1.471 17.968 -0.963 1.00 89.38 193 ASN A CA 1
ATOM 1502 C C . ASN A 1 193 ? 0.401 16.895 -1.164 1.00 89.38 193 ASN A C 1
ATOM 1504 O O . ASN A 1 193 ? -0.226 16.801 -2.215 1.00 89.38 193 ASN A O 1
ATOM 1508 N N . VAL A 1 194 ? 0.137 16.082 -0.147 1.00 91.00 194 VAL A N 1
ATOM 1509 C CA . VAL A 1 194 ? -0.906 15.057 -0.250 1.00 91.00 194 VAL A CA 1
ATOM 1510 C C . VAL A 1 194 ? -2.285 15.707 -0.330 1.00 91.00 194 VAL A C 1
ATOM 1512 O O . VAL A 1 194 ? -3.156 15.242 -1.066 1.00 91.00 194 VAL A O 1
ATOM 1515 N N . GLN A 1 195 ? -2.486 16.828 0.361 1.00 89.56 195 GLN A N 1
ATOM 1516 C CA . GLN A 1 195 ? -3.734 17.575 0.298 1.00 89.56 195 GLN A CA 1
ATOM 1517 C C . GLN A 1 195 ? -3.984 18.191 -1.088 1.00 89.56 195 GLN A C 1
ATOM 1519 O O . GLN A 1 195 ? -5.140 18.251 -1.521 1.00 89.56 195 GLN A O 1
ATOM 1524 N N . THR A 1 196 ? -2.946 18.638 -1.805 1.00 89.56 196 THR A N 1
ATOM 1525 C CA . THR A 1 196 ? -3.100 19.073 -3.204 1.00 89.56 196 THR A CA 1
ATOM 1526 C C . THR A 1 196 ? -3.437 17.886 -4.105 1.00 89.56 196 THR A C 1
ATOM 1528 O O . THR A 1 196 ? -4.399 17.977 -4.870 1.00 89.56 196 THR A O 1
ATOM 1531 N N . MET A 1 197 ? -2.762 16.742 -3.941 1.00 90.06 197 MET A N 1
ATOM 1532 C CA . MET A 1 197 ? -3.049 15.521 -4.709 1.00 90.06 197 MET A CA 1
ATOM 1533 C C . MET A 1 197 ? -4.469 15.008 -4.500 1.00 90.06 197 MET A C 1
ATOM 1535 O O . MET A 1 197 ? -5.143 14.662 -5.464 1.00 90.06 197 MET A O 1
ATOM 1539 N N . PHE A 1 198 ? -4.972 15.045 -3.268 1.00 86.94 198 PHE A N 1
ATOM 1540 C CA . PHE A 1 198 ? -6.341 14.637 -2.963 1.00 86.94 198 PHE A CA 1
ATOM 1541 C C . PHE A 1 198 ? -7.394 15.489 -3.692 1.00 86.94 198 PHE A C 1
ATOM 1543 O O . PHE A 1 198 ? -8.468 14.999 -4.037 1.00 86.94 198 PHE A O 1
ATOM 1550 N N . ARG A 1 199 ? -7.103 16.776 -3.932 1.00 88.81 199 ARG A N 1
ATOM 1551 C CA . ARG A 1 199 ? -7.992 17.669 -4.693 1.00 88.81 199 ARG A CA 1
ATOM 1552 C C . ARG A 1 199 ? -7.901 17.444 -6.200 1.00 88.81 199 ARG A C 1
ATOM 1554 O O . ARG A 1 199 ? -8.915 17.591 -6.875 1.00 88.81 199 ARG A O 1
ATOM 1561 N N . LEU A 1 200 ? -6.714 17.123 -6.712 1.00 90.88 200 LEU A N 1
ATOM 1562 C CA . LEU A 1 200 ? -6.478 16.898 -8.141 1.00 90.88 200 LEU A CA 1
ATOM 1563 C C . LEU A 1 200 ? -6.966 15.515 -8.599 1.00 90.88 200 LEU A C 1
ATOM 1565 O O . LEU A 1 200 ? -7.581 15.404 -9.657 1.00 90.88 200 LEU A O 1
ATOM 1569 N N . PHE A 1 201 ? -6.737 14.478 -7.789 1.00 90.75 201 PHE A N 1
ATOM 1570 C CA . PHE A 1 201 ? -6.999 13.077 -8.123 1.00 90.75 201 PHE A CA 1
ATOM 1571 C C . PHE A 1 201 ? -7.846 12.395 -7.034 1.00 90.75 201 PHE A C 1
ATOM 1573 O O . PHE A 1 201 ? -7.332 11.613 -6.236 1.00 90.75 201 PHE A O 1
ATOM 1580 N N . PRO A 1 202 ? -9.167 12.646 -6.983 1.00 87.44 202 PRO A N 1
ATOM 1581 C CA . PRO A 1 202 ? -10.031 12.093 -5.937 1.00 87.44 202 PRO A CA 1
ATOM 1582 C C . PRO A 1 202 ? -10.219 10.568 -6.019 1.00 87.44 202 PRO A C 1
ATOM 1584 O O . PRO A 1 202 ? -10.633 9.956 -5.037 1.00 87.44 202 PRO A O 1
ATOM 1587 N N . SER A 1 203 ? -9.952 9.956 -7.178 1.00 88.81 203 SER A N 1
ATOM 1588 C CA . SER A 1 203 ? -10.028 8.503 -7.391 1.00 88.81 203 SER A CA 1
ATOM 1589 C C . SER A 1 203 ? -8.766 7.751 -6.965 1.00 88.81 203 SER A C 1
ATOM 1591 O O . SER A 1 203 ? -8.798 6.525 -6.905 1.00 88.81 203 SER A O 1
ATOM 1593 N N . LEU A 1 204 ? -7.666 8.461 -6.706 1.00 92.12 204 LEU A N 1
ATOM 1594 C CA . LEU A 1 204 ? -6.391 7.869 -6.319 1.00 92.12 204 LEU A CA 1
ATOM 1595 C C . LEU A 1 204 ? -6.411 7.513 -4.830 1.00 92.12 204 LEU A C 1
ATOM 1597 O O . LEU A 1 204 ? -6.756 8.344 -3.985 1.00 92.12 204 LEU A O 1
ATOM 1601 N N . SER A 1 205 ? -6.009 6.288 -4.497 1.00 93.19 205 SER A N 1
ATOM 1602 C CA . SER A 1 205 ? -5.760 5.911 -3.109 1.00 93.19 205 SER A CA 1
ATOM 1603 C C . SER A 1 205 ? -4.373 6.405 -2.704 1.00 93.19 205 SER A C 1
ATOM 1605 O O . SER A 1 205 ? -3.384 6.108 -3.370 1.00 93.19 205 SER A O 1
ATOM 1607 N N . ILE A 1 206 ? -4.294 7.197 -1.636 1.00 94.12 206 ILE A N 1
ATOM 1608 C CA . ILE A 1 206 ? -3.027 7.748 -1.148 1.00 94.12 206 ILE A CA 1
ATOM 1609 C C . ILE A 1 206 ? -2.766 7.190 0.246 1.00 94.12 206 ILE A C 1
ATOM 1611 O O . ILE A 1 206 ? -3.593 7.375 1.144 1.00 94.12 206 ILE A O 1
ATOM 1615 N N . THR A 1 207 ? -1.615 6.546 0.409 1.00 94.50 207 THR A N 1
ATOM 1616 C CA . THR A 1 207 ? -1.096 6.066 1.690 1.00 94.50 207 THR A CA 1
ATOM 1617 C C . THR A 1 207 ? 0.085 6.935 2.087 1.00 94.50 207 THR A C 1
ATOM 1619 O O . THR A 1 207 ? 1.060 7.034 1.348 1.00 94.50 207 THR A O 1
ATOM 1622 N N . THR A 1 208 ? -0.002 7.577 3.243 1.00 93.06 208 THR A N 1
ATOM 1623 C CA . THR A 1 208 ? 1.030 8.485 3.743 1.00 93.06 208 THR A CA 1
ATOM 1624 C C . THR A 1 208 ? 1.622 7.977 5.038 1.00 93.06 208 THR A C 1
ATOM 1626 O O . THR A 1 208 ? 0.887 7.681 5.985 1.00 93.06 208 THR A O 1
ATOM 1629 N N . GLU A 1 209 ? 2.940 7.948 5.094 1.00 91.44 209 GLU A N 1
ATOM 1630 C CA . GLU A 1 209 ? 3.677 7.837 6.340 1.00 91.44 209 GLU A CA 1
ATOM 1631 C C . GLU A 1 209 ? 3.785 9.211 7.012 1.00 91.44 209 GLU A C 1
ATOM 1633 O O . GLU A 1 209 ? 3.939 10.225 6.332 1.00 91.44 209 GLU A O 1
ATOM 1638 N N . LEU A 1 210 ? 3.648 9.237 8.337 1.00 90.00 210 LEU A N 1
ATOM 1639 C CA . LEU A 1 210 ? 3.854 10.412 9.182 1.00 90.00 210 LEU A CA 1
ATOM 1640 C C . LEU A 1 210 ? 4.765 10.042 10.356 1.00 90.00 210 LEU A C 1
ATOM 1642 O O . LEU A 1 210 ? 4.659 8.936 10.895 1.00 90.00 210 LEU A O 1
ATOM 1646 N N . THR A 1 211 ? 5.567 10.989 10.833 1.00 87.44 211 THR A N 1
ATOM 1647 C CA . THR A 1 211 ? 6.330 10.831 12.085 1.00 87.44 211 THR A CA 1
ATOM 1648 C C . THR A 1 211 ? 5.436 10.721 13.311 1.00 87.44 211 THR A C 1
ATOM 1650 O O . THR A 1 211 ? 5.604 9.835 14.158 1.00 87.44 211 THR A O 1
ATOM 1653 N N . HIS A 1 212 ? 4.473 11.640 13.417 1.00 85.50 212 HIS A N 1
ATOM 1654 C CA . HIS A 1 212 ? 3.685 11.818 14.625 1.00 85.50 212 HIS A CA 1
ATOM 1655 C C . HIS A 1 212 ? 2.196 11.541 14.377 1.00 85.50 212 HIS A C 1
ATOM 1657 O O . HIS A 1 212 ? 1.550 12.204 13.557 1.00 85.50 212 HIS A O 1
ATOM 1663 N N . PRO A 1 213 ? 1.553 10.663 15.177 1.00 85.62 213 PRO A N 1
ATOM 1664 C CA . PRO A 1 213 ? 0.126 10.366 15.033 1.00 85.62 213 PRO A CA 1
ATOM 1665 C C . PRO A 1 213 ? -0.755 11.593 15.319 1.00 85.62 213 PRO A C 1
ATOM 1667 O O . PRO A 1 213 ? -1.892 11.687 14.847 1.00 85.62 213 PRO A O 1
ATOM 1670 N N . SER A 1 214 ? -0.225 12.584 16.044 1.00 84.88 214 SER A N 1
ATOM 1671 C CA . SER A 1 214 ? -0.859 13.885 16.270 1.00 84.88 214 SER A CA 1
ATOM 1672 C C . SER A 1 214 ? -1.228 14.590 14.963 1.00 84.88 214 SER A C 1
ATOM 1674 O O . SER A 1 214 ? -2.325 15.156 14.880 1.00 84.88 214 SER A O 1
ATOM 1676 N N . ASN A 1 215 ? -0.392 14.473 13.927 1.00 87.88 215 ASN A N 1
ATOM 1677 C CA . ASN A 1 215 ? -0.549 15.166 12.650 1.00 87.88 215 ASN A CA 1
ATOM 1678 C C . ASN A 1 215 ? -1.618 14.549 11.735 1.00 87.88 215 ASN A C 1
ATOM 1680 O O . ASN A 1 215 ? -2.124 15.227 10.841 1.00 87.88 215 ASN A O 1
ATOM 1684 N N . MET A 1 216 ? -2.107 13.338 12.037 1.00 86.38 216 MET A N 1
ATOM 1685 C CA . MET A 1 216 ? -3.182 12.677 11.271 1.00 86.38 216 MET A CA 1
ATOM 1686 C C . MET A 1 216 ? -4.467 13.510 11.164 1.00 86.38 216 MET A C 1
ATOM 1688 O O . MET A 1 216 ? -5.256 13.312 10.245 1.00 86.38 216 MET A O 1
ATOM 1692 N N . ARG A 1 217 ? -4.685 14.461 12.085 1.00 83.38 217 ARG A N 1
ATOM 1693 C CA . ARG A 1 217 ? -5.835 15.382 12.069 1.00 83.38 217 ARG A CA 1
ATOM 1694 C C . ARG A 1 217 ? -5.844 16.336 10.872 1.00 83.38 217 ARG A C 1
ATOM 1696 O O . ARG A 1 217 ? -6.889 16.897 10.559 1.00 83.38 217 ARG A O 1
ATOM 1703 N N . PHE A 1 218 ? -4.686 16.573 10.261 1.00 85.94 218 PHE A N 1
ATOM 1704 C CA . PHE A 1 218 ? -4.536 17.494 9.135 1.00 85.94 218 PHE A CA 1
ATOM 1705 C C . PHE A 1 218 ? -4.724 16.803 7.781 1.00 85.94 218 PHE A C 1
ATOM 1707 O O . PHE A 1 218 ? -4.880 17.473 6.761 1.00 85.94 218 PHE A O 1
ATOM 1714 N N . MET A 1 219 ? -4.766 15.470 7.775 1.00 86.31 219 MET A N 1
ATOM 1715 C CA . MET A 1 219 ? -4.998 14.683 6.574 1.00 86.31 219 MET A CA 1
ATOM 1716 C C . MET A 1 219 ? -6.447 14.814 6.103 1.00 86.31 219 MET A C 1
ATOM 1718 O O . MET A 1 219 ? -7.381 14.718 6.896 1.00 86.31 219 MET A O 1
ATOM 1722 N N . GLN A 1 220 ? -6.632 14.992 4.790 1.00 80.25 220 GLN A N 1
ATOM 1723 C CA . GLN A 1 220 ? -7.945 15.059 4.127 1.00 80.25 220 GLN A CA 1
ATOM 1724 C C . GLN A 1 220 ? -8.868 16.154 4.678 1.00 80.25 220 GLN A C 1
ATOM 1726 O O . GLN A 1 220 ? -10.084 15.977 4.783 1.00 80.25 220 GLN A O 1
ATOM 1731 N N . PHE A 1 221 ? -8.306 17.320 4.995 1.00 79.88 221 PHE A N 1
ATOM 1732 C CA . PHE A 1 221 ? -9.083 18.418 5.556 1.00 79.88 221 PHE A CA 1
ATOM 1733 C C . PHE A 1 221 ? -10.201 18.887 4.609 1.00 79.88 221 PHE A C 1
ATOM 1735 O O . PHE A 1 221 ? -9.966 19.219 3.440 1.00 79.88 221 PHE A O 1
ATOM 1742 N N . ARG A 1 222 ? -11.422 18.988 5.147 1.00 80.81 222 ARG A N 1
ATOM 1743 C CA . ARG A 1 222 ? -12.597 19.584 4.498 1.00 80.81 222 ARG A CA 1
ATOM 1744 C C . ARG A 1 222 ? -13.183 20.656 5.419 1.00 80.81 222 ARG A C 1
ATOM 1746 O O . ARG A 1 222 ? -13.431 20.401 6.590 1.00 80.81 222 ARG A O 1
ATOM 1753 N N . ALA A 1 223 ? -13.457 21.848 4.886 1.00 71.94 223 ALA A N 1
ATOM 1754 C CA . ALA A 1 223 ? -13.849 23.017 5.685 1.00 71.94 223 ALA A CA 1
ATOM 1755 C C . ALA A 1 223 ? -15.208 22.895 6.416 1.00 71.94 223 ALA A C 1
ATOM 1757 O O . ALA A 1 223 ? -15.494 23.698 7.300 1.00 71.94 223 ALA A O 1
ATOM 1758 N N . LYS A 1 224 ? -16.060 21.927 6.050 1.00 73.50 224 LYS A N 1
ATOM 1759 C CA . LYS A 1 224 ? -17.401 21.724 6.631 1.00 73.50 224 LYS A CA 1
ATOM 1760 C C . LYS A 1 224 ? -17.699 20.246 6.872 1.00 73.50 224 LYS A C 1
ATOM 1762 O O . LYS A 1 224 ? -18.660 19.709 6.329 1.00 73.50 224 LYS A O 1
ATOM 1767 N N . ASP A 1 225 ? -16.858 19.586 7.657 1.00 82.06 225 ASP A N 1
ATOM 1768 C CA . ASP A 1 225 ? -17.069 18.186 8.018 1.00 82.06 225 ASP A CA 1
ATOM 1769 C C . ASP A 1 225 ? -17.586 18.041 9.460 1.00 82.06 225 ASP A C 1
ATOM 1771 O O . ASP A 1 225 ? -16.835 18.138 10.435 1.00 82.06 225 ASP A O 1
ATOM 1775 N N . SER A 1 226 ? -18.899 17.824 9.592 1.00 83.50 226 SER A N 1
ATOM 1776 C CA . SER A 1 226 ? -19.558 17.582 10.880 1.00 83.50 226 SER A CA 1
ATOM 1777 C C . SER A 1 226 ? -19.127 16.260 11.517 1.00 83.50 226 SER A C 1
ATOM 1779 O O . SER A 1 226 ? -19.085 16.169 12.746 1.00 83.50 226 SER A O 1
ATOM 1781 N N . TYR A 1 227 ? -18.764 15.263 10.705 1.00 85.25 227 TYR A N 1
ATOM 1782 C CA . TYR A 1 227 ? -18.323 13.957 11.179 1.00 85.25 227 TYR A CA 1
ATOM 1783 C C . TYR A 1 227 ? -16.934 14.051 11.812 1.00 85.25 227 TYR A C 1
ATOM 1785 O O . TYR A 1 227 ? -16.749 13.631 12.953 1.00 85.25 227 TYR A O 1
ATOM 1793 N N . SER A 1 228 ? -15.992 14.720 11.142 1.00 83.94 228 SER A N 1
ATOM 1794 C CA . SER A 1 228 ? -14.658 14.985 11.701 1.00 83.94 228 SER A CA 1
ATOM 1795 C C . SER A 1 228 ? -14.713 15.742 13.036 1.00 83.94 228 SER A C 1
ATOM 1797 O O . SER A 1 228 ? -13.965 15.423 13.963 1.00 83.94 228 SER A O 1
ATOM 1799 N N . LEU A 1 229 ? -15.631 16.707 13.188 1.00 85.56 229 LEU A N 1
ATOM 1800 C CA . LEU A 1 229 ? -15.819 17.411 14.462 1.00 85.56 229 LEU A CA 1
ATOM 1801 C C . LEU A 1 229 ? -16.365 16.488 15.564 1.00 85.56 229 LEU A C 1
ATOM 1803 O O . LEU A 1 229 ? -15.910 16.567 16.707 1.00 85.56 229 LEU A O 1
ATOM 1807 N N . ALA A 1 230 ? -17.336 15.629 15.241 1.00 88.50 230 ALA A N 1
ATOM 1808 C CA . ALA A 1 230 ? -17.888 14.661 16.187 1.00 88.50 230 ALA A CA 1
ATOM 1809 C C . ALA A 1 230 ? -16.820 13.655 16.651 1.00 88.50 230 ALA A C 1
ATOM 1811 O O . ALA A 1 230 ? -16.667 13.439 17.853 1.00 88.50 230 ALA A O 1
ATOM 1812 N N . LEU A 1 231 ? -16.019 13.126 15.721 1.00 87.94 231 LEU A N 1
ATOM 1813 C CA . LEU A 1 231 ? -14.904 12.228 16.027 1.00 87.94 231 LEU A CA 1
ATOM 1814 C C . LEU A 1 231 ? -13.841 12.894 16.904 1.00 87.94 231 LEU A C 1
ATOM 1816 O O . LEU A 1 231 ? -13.341 12.272 17.835 1.00 87.94 231 LEU A O 1
ATOM 1820 N N . SER A 1 232 ? -13.534 14.174 16.674 1.00 86.56 232 SER A N 1
ATOM 1821 C CA . SER A 1 232 ? -12.575 14.903 17.513 1.00 86.56 232 SER A CA 1
ATOM 1822 C C . SER A 1 232 ? -13.047 15.048 18.966 1.00 86.56 232 SER A C 1
ATOM 1824 O O . SER A 1 232 ? -12.227 15.013 19.884 1.00 86.56 232 SER A O 1
ATOM 1826 N N . LYS A 1 233 ? -14.360 15.187 19.200 1.00 89.06 233 LYS A N 1
ATOM 1827 C CA . LYS A 1 233 ? -14.923 15.200 20.561 1.00 89.06 233 LYS A CA 1
ATOM 1828 C C . LYS A 1 233 ? -14.788 13.833 21.233 1.00 89.06 233 LYS A C 1
ATOM 1830 O O . LYS A 1 233 ? -14.351 13.781 22.378 1.00 89.06 233 LYS A O 1
ATOM 1835 N N . LEU A 1 234 ? -15.100 12.756 20.508 1.00 88.12 234 LEU A N 1
ATOM 1836 C CA . LEU A 1 234 ? -14.947 11.383 21.000 1.00 88.12 234 LEU A CA 1
ATOM 1837 C C . LEU A 1 234 ? -13.486 11.056 21.324 1.00 88.12 234 LEU A C 1
ATOM 1839 O O . LEU A 1 234 ? -13.200 10.537 22.394 1.00 88.12 234 LEU A O 1
ATOM 1843 N N . GLU A 1 235 ? -12.549 11.440 20.456 1.00 86.62 235 GLU A N 1
ATOM 1844 C CA . GLU A 1 235 ? -11.112 11.265 20.697 1.00 86.62 235 GLU A CA 1
ATOM 1845 C C . GLU A 1 235 ? -10.660 11.948 21.997 1.00 86.62 235 GLU A C 1
ATOM 1847 O O . GLU A 1 235 ? -9.869 11.385 22.753 1.00 86.62 235 GLU A O 1
ATOM 1852 N N . LYS A 1 236 ? -11.129 13.176 22.258 1.00 88.25 236 LYS A N 1
ATOM 1853 C CA . LYS A 1 236 ? -10.781 13.900 23.490 1.00 88.25 236 LYS A CA 1
ATOM 1854 C C . LYS A 1 236 ? -11.328 13.195 24.724 1.00 88.25 236 LYS A C 1
ATOM 1856 O O . LYS A 1 236 ? -10.576 13.009 25.671 1.00 88.25 236 LYS A O 1
ATOM 1861 N N . GLN A 1 237 ? -12.582 12.757 24.667 1.00 89.38 237 GLN A N 1
ATOM 1862 C CA . GLN A 1 237 ? -13.211 12.009 25.749 1.00 89.38 237 GLN A CA 1
ATOM 1863 C C . GLN A 1 237 ? -12.472 10.690 26.031 1.00 89.38 237 GLN A C 1
ATOM 1865 O O . GLN A 1 237 ? -12.185 10.374 27.178 1.00 89.38 237 GLN A O 1
ATOM 1870 N N . GLU A 1 238 ? -12.081 9.950 24.993 1.00 88.25 238 GLU A N 1
ATOM 1871 C CA . GLU A 1 238 ? -11.313 8.708 25.139 1.00 88.25 238 GLU A CA 1
ATOM 1872 C C . GLU A 1 238 ? -9.906 8.943 25.695 1.00 88.25 238 GLU A C 1
ATOM 1874 O O . GLU A 1 238 ? -9.408 8.160 26.503 1.00 88.25 238 GLU A O 1
ATOM 1879 N N . ARG A 1 239 ? -9.267 10.054 25.322 1.00 87.56 239 ARG A N 1
ATOM 1880 C CA . ARG A 1 239 ? -7.986 10.449 25.914 1.00 87.56 239 ARG A CA 1
ATOM 1881 C C . ARG A 1 239 ? -8.133 10.797 27.398 1.00 87.56 239 ARG A C 1
ATOM 1883 O O . ARG A 1 239 ? -7.279 10.406 28.185 1.00 87.56 239 ARG A O 1
ATOM 1890 N N . GLU A 1 240 ? -9.198 11.499 27.779 1.00 90.50 240 GLU A N 1
ATOM 1891 C CA . GLU A 1 240 ? -9.518 11.804 29.183 1.00 90.50 240 GLU A CA 1
ATOM 1892 C C . GLU A 1 240 ? -9.814 10.532 29.993 1.00 90.50 240 GLU A C 1
ATOM 1894 O O . GLU A 1 240 ? -9.430 10.444 31.158 1.00 90.50 240 GLU A O 1
ATOM 1899 N N . ASN A 1 241 ? -10.398 9.513 29.357 1.00 90.31 241 ASN A N 1
ATOM 1900 C CA . ASN A 1 241 ? -10.618 8.190 29.947 1.00 90.31 241 ASN A CA 1
ATOM 1901 C C . ASN A 1 241 ? -9.326 7.355 30.096 1.00 90.31 241 ASN A C 1
ATOM 1903 O O . ASN A 1 241 ? -9.356 6.298 30.725 1.00 90.31 241 ASN A O 1
ATOM 1907 N N . GLY A 1 242 ? -8.198 7.804 29.532 1.00 87.44 242 GLY A N 1
ATOM 1908 C CA . GLY A 1 242 ? -6.913 7.100 29.590 1.00 87.44 242 GLY A CA 1
ATOM 1909 C C . GLY A 1 242 ? -6.703 6.046 28.495 1.00 87.44 242 GLY A C 1
ATOM 1910 O O . GLY A 1 242 ? -5.884 5.145 28.667 1.00 87.44 242 GLY A O 1
ATOM 1911 N N . SER A 1 243 ? -7.420 6.129 27.370 1.00 86.94 243 SER A N 1
ATOM 1912 C CA . SER A 1 243 ? -7.282 5.178 26.260 1.00 86.94 243 SER A CA 1
ATOM 1913 C C . SER A 1 243 ? -5.957 5.346 25.502 1.00 86.94 243 SER A C 1
ATOM 1915 O O . SER A 1 243 ? -5.624 6.428 25.015 1.00 86.94 243 SER A O 1
ATOM 1917 N N . ASN A 1 244 ? -5.239 4.236 25.299 1.00 80.69 244 ASN A N 1
ATOM 1918 C CA . ASN A 1 244 ? -3.951 4.209 24.585 1.00 80.69 244 ASN A CA 1
ATOM 1919 C C . ASN A 1 244 ? -4.072 4.464 23.067 1.00 80.69 244 ASN A C 1
ATOM 1921 O O . ASN A 1 244 ? -3.103 4.863 22.429 1.00 80.69 244 ASN A O 1
ATOM 1925 N N . LEU A 1 245 ? -5.253 4.238 22.475 1.00 83.56 245 LEU A N 1
ATOM 1926 C CA . LEU A 1 245 ? -5.500 4.314 21.026 1.00 83.56 245 LEU A CA 1
ATOM 1927 C C . LEU A 1 245 ? -6.502 5.417 20.659 1.00 83.56 245 LEU A C 1
ATOM 1929 O O . LEU A 1 245 ? -7.402 5.214 19.847 1.00 83.56 245 LEU A O 1
ATOM 1933 N N . ALA A 1 246 ? -6.356 6.611 21.236 1.00 83.31 246 ALA A N 1
ATOM 1934 C CA . ALA A 1 246 ? -7.269 7.727 20.967 1.00 83.31 246 ALA A CA 1
ATOM 1935 C C . ALA A 1 246 ? -7.373 8.080 19.462 1.00 83.31 246 ALA A C 1
ATOM 1937 O O . ALA A 1 246 ? -8.439 8.455 18.978 1.00 83.31 246 ALA A O 1
ATOM 1938 N N . PHE A 1 247 ? -6.291 7.908 18.691 1.00 84.88 247 PHE A N 1
ATOM 1939 C CA . PHE A 1 247 ? -6.267 8.184 17.247 1.00 84.88 247 PHE A CA 1
ATOM 1940 C C . PHE A 1 247 ? -7.023 7.149 16.391 1.00 84.88 247 PHE A C 1
ATOM 1942 O O . PHE A 1 247 ? -7.222 7.399 15.205 1.00 84.88 247 PHE A O 1
ATOM 1949 N N . MET A 1 248 ? -7.476 6.022 16.960 1.00 87.56 248 MET A N 1
ATOM 1950 C CA . MET A 1 248 ? -8.173 4.949 16.232 1.00 87.56 248 MET A CA 1
ATOM 1951 C C . MET A 1 248 ? -9.437 5.441 15.518 1.00 87.56 248 MET A C 1
ATOM 1953 O O . MET A 1 248 ? -9.749 5.001 14.416 1.00 87.56 248 MET A O 1
ATOM 1957 N N . PHE A 1 249 ? -10.146 6.391 16.126 1.00 86.38 249 PHE A N 1
ATOM 1958 C CA . PHE A 1 249 ? -11.381 6.946 15.577 1.00 86.38 249 PHE A CA 1
ATOM 1959 C C . PHE A 1 249 ? -11.148 7.936 14.430 1.00 86.38 249 PHE A C 1
ATOM 1961 O O . PHE A 1 249 ? -12.108 8.416 13.829 1.00 86.38 249 PHE A O 1
ATOM 1968 N N . ARG A 1 250 ? -9.893 8.273 14.105 1.00 86.62 250 ARG A N 1
ATOM 1969 C CA . ARG A 1 250 ? -9.590 9.186 13.003 1.00 86.62 250 ARG A CA 1
ATOM 1970 C C . ARG A 1 250 ? -9.838 8.483 11.675 1.00 86.62 250 ARG A C 1
ATOM 1972 O O . ARG A 1 250 ? -9.211 7.474 11.364 1.00 86.62 250 ARG A O 1
ATOM 1979 N N . LEU A 1 251 ? -10.707 9.075 10.857 1.00 88.25 251 LEU A N 1
ATOM 1980 C CA . LEU A 1 251 ? -11.091 8.528 9.556 1.00 88.25 251 LEU A CA 1
ATOM 1981 C C . LEU A 1 251 ? -9.889 8.193 8.645 1.00 88.25 251 LEU A C 1
ATOM 1983 O O . LEU A 1 251 ? -9.887 7.098 8.087 1.00 88.25 251 LEU A O 1
ATOM 1987 N N . PRO A 1 252 ? -8.846 9.044 8.509 1.00 89.75 252 PRO A N 1
ATOM 1988 C CA . PRO A 1 252 ? -7.694 8.712 7.666 1.00 89.75 252 PRO A CA 1
ATOM 1989 C C . PRO A 1 252 ? -6.919 7.470 8.135 1.00 89.75 252 PRO A C 1
ATOM 1991 O O . PRO A 1 252 ? -6.416 6.721 7.298 1.00 89.75 252 PRO A O 1
ATOM 1994 N N . PHE A 1 253 ? -6.857 7.237 9.450 1.00 91.25 253 PHE A N 1
ATOM 1995 C CA . PHE A 1 253 ? -6.219 6.058 10.035 1.00 91.25 253 PHE A CA 1
ATOM 1996 C C . PHE A 1 253 ? -7.073 4.804 9.818 1.00 91.25 253 PHE A C 1
ATOM 1998 O O . PHE A 1 253 ? -6.589 3.826 9.257 1.00 91.25 253 PHE A O 1
ATOM 2005 N N . ALA A 1 254 ? -8.364 4.857 10.164 1.00 90.06 254 ALA A N 1
ATOM 2006 C CA . ALA A 1 254 ? -9.287 3.734 9.984 1.00 90.06 254 ALA A CA 1
ATOM 2007 C C . ALA A 1 254 ? -9.438 3.310 8.509 1.00 90.06 254 ALA A C 1
ATOM 2009 O O . ALA A 1 254 ? -9.640 2.137 8.216 1.00 90.06 254 ALA A O 1
ATOM 2010 N N . ALA A 1 255 ? -9.296 4.252 7.572 1.00 90.19 255 ALA A N 1
ATOM 2011 C CA . ALA A 1 255 ? -9.312 3.970 6.139 1.00 90.19 255 ALA A CA 1
ATOM 2012 C C . ALA A 1 255 ? -8.021 3.307 5.615 1.00 90.19 255 ALA A C 1
ATOM 2014 O O . ALA A 1 255 ? -7.981 2.966 4.435 1.00 90.19 255 ALA A O 1
ATOM 2015 N N . GLY A 1 256 ? -6.970 3.163 6.433 1.00 90.81 256 GLY A N 1
ATOM 2016 C CA . GLY A 1 256 ? -5.672 2.619 6.013 1.00 90.81 256 GLY A CA 1
ATOM 2017 C C . GLY A 1 256 ? -4.840 3.571 5.146 1.00 90.81 256 GLY A C 1
ATOM 2018 O O . GLY A 1 256 ? -3.914 3.145 4.461 1.00 90.81 256 GLY A O 1
ATOM 2019 N N . ARG A 1 257 ? -5.171 4.869 5.145 1.00 91.25 257 ARG A N 1
ATOM 2020 C CA . ARG A 1 257 ? -4.491 5.887 4.326 1.00 91.25 257 ARG A CA 1
ATOM 2021 C C . ARG A 1 257 ? -3.342 6.573 5.049 1.00 91.25 257 ARG A C 1
ATOM 2023 O O . ARG A 1 257 ? -2.572 7.283 4.415 1.00 91.25 257 ARG A O 1
ATOM 2030 N N . VAL A 1 258 ? -3.242 6.404 6.363 1.00 92.62 258 VAL A N 1
ATOM 2031 C CA . VAL A 1 258 ? -2.189 7.019 7.167 1.00 92.62 258 VAL A CA 1
ATOM 2032 C C . VAL A 1 258 ? -1.568 5.983 8.080 1.00 92.62 258 VAL A C 1
ATOM 2034 O O . VAL A 1 258 ? -2.282 5.248 8.762 1.00 92.62 258 VAL A O 1
ATOM 2037 N N . PHE A 1 259 ? -0.244 5.966 8.111 1.00 91.94 259 PHE A N 1
ATOM 2038 C CA . PHE A 1 259 ? 0.553 5.100 8.962 1.00 91.94 259 PHE A CA 1
ATOM 2039 C C . PHE A 1 259 ? 1.635 5.922 9.666 1.00 91.94 259 PHE A C 1
ATOM 2041 O O . PHE A 1 259 ? 2.073 6.940 9.141 1.00 91.94 259 PHE A O 1
ATOM 2048 N N . SER A 1 260 ? 2.036 5.512 10.866 1.00 89.56 260 SER A N 1
ATOM 2049 C CA . SER A 1 260 ? 3.061 6.203 11.650 1.00 89.56 260 SER A CA 1
ATOM 2050 C C . SER A 1 260 ? 4.002 5.194 12.282 1.00 89.56 260 SER A C 1
ATOM 2052 O O . SER A 1 260 ? 3.543 4.198 12.841 1.00 89.56 260 SER A O 1
ATOM 2054 N N . ILE A 1 261 ? 5.304 5.477 12.250 1.00 85.75 261 ILE A N 1
ATOM 2055 C CA . ILE A 1 261 ? 6.357 4.579 12.754 1.00 85.75 261 ILE A CA 1
ATOM 2056 C C . ILE A 1 261 ? 6.118 4.233 14.230 1.00 85.75 261 ILE A C 1
ATOM 2058 O O . ILE A 1 261 ? 6.151 3.066 14.616 1.00 85.75 261 ILE A O 1
ATOM 2062 N N . SER A 1 262 ? 5.743 5.236 15.030 1.00 84.81 262 SER A N 1
ATOM 2063 C CA . SER A 1 262 ? 5.451 5.091 16.464 1.00 84.81 262 SER A CA 1
ATOM 2064 C C . SER A 1 262 ? 4.317 4.111 16.798 1.00 84.81 262 SER A C 1
ATOM 2066 O O . SER A 1 262 ? 4.188 3.670 17.940 1.00 84.81 262 SER A O 1
ATOM 2068 N N . MET A 1 263 ? 3.492 3.713 15.821 1.00 86.81 263 MET A N 1
ATOM 2069 C CA . MET A 1 263 ? 2.477 2.675 16.030 1.00 86.81 263 MET A CA 1
ATOM 2070 C C . MET A 1 263 ? 3.112 1.300 16.262 1.00 86.81 263 MET A C 1
ATOM 2072 O O . MET A 1 263 ? 2.564 0.492 17.016 1.00 86.81 263 MET A O 1
ATOM 2076 N N . LEU A 1 264 ? 4.277 1.044 15.660 1.00 86.12 264 LEU A N 1
ATOM 2077 C CA . LEU A 1 264 ? 5.004 -0.217 15.798 1.00 86.12 264 LEU A CA 1
ATOM 2078 C C . LEU A 1 264 ? 5.837 -0.291 17.081 1.00 86.12 264 LEU A C 1
ATOM 2080 O O . LEU A 1 264 ? 6.154 -1.396 17.510 1.00 86.12 264 LEU A O 1
ATOM 2084 N N . ASP A 1 265 ? 6.128 0.826 17.751 1.00 87.50 265 ASP A N 1
ATOM 2085 C CA . ASP A 1 265 ? 6.883 0.815 19.017 1.00 87.50 265 ASP A CA 1
ATOM 2086 C C . ASP A 1 265 ? 6.176 -0.033 20.084 1.00 87.50 265 ASP A C 1
ATOM 2088 O O . ASP A 1 265 ? 6.800 -0.759 20.862 1.00 87.50 265 ASP A O 1
ATOM 2092 N N . THR A 1 266 ? 4.840 -0.022 20.063 1.00 88.19 266 THR A N 1
ATOM 2093 C CA . THR A 1 266 ? 4.018 -0.851 20.953 1.00 88.19 266 THR A CA 1
ATOM 2094 C C . THR A 1 266 ? 4.239 -2.348 20.754 1.00 88.19 266 THR A C 1
ATOM 2096 O O . THR A 1 266 ? 4.129 -3.107 21.718 1.00 88.19 266 THR A O 1
ATOM 2099 N N . LEU A 1 267 ? 4.613 -2.782 19.546 1.00 90.69 267 LEU A N 1
ATOM 2100 C CA . LEU A 1 267 ? 4.952 -4.172 19.254 1.00 90.69 267 LEU A CA 1
ATOM 2101 C C . LEU A 1 267 ? 6.185 -4.595 20.054 1.00 90.69 267 LEU A C 1
ATOM 2103 O O . LEU A 1 267 ? 6.182 -5.670 20.659 1.00 90.69 267 LEU A O 1
ATOM 2107 N N . LEU A 1 268 ? 7.209 -3.741 20.128 1.00 89.38 268 LEU A N 1
ATOM 2108 C CA . LEU A 1 268 ? 8.423 -4.030 20.890 1.00 89.38 268 LEU A CA 1
ATOM 2109 C C . LEU A 1 268 ? 8.122 -4.157 22.389 1.00 89.38 268 LEU A C 1
ATOM 2111 O O . LEU A 1 268 ? 8.560 -5.116 23.023 1.00 89.38 268 LEU A O 1
ATOM 2115 N N . TYR A 1 269 ? 7.305 -3.258 22.944 1.00 89.31 269 TYR A N 1
ATOM 2116 C CA . TYR A 1 269 ? 6.889 -3.350 24.348 1.00 89.31 269 TYR A CA 1
ATOM 2117 C C . TYR A 1 269 ? 6.054 -4.604 24.632 1.00 89.31 269 TYR A C 1
ATOM 2119 O O . TYR A 1 269 ? 6.237 -5.251 25.660 1.00 89.31 269 TYR A O 1
ATOM 2127 N N . GLN A 1 270 ? 5.166 -4.998 23.716 1.00 91.62 270 GLN A N 1
ATOM 2128 C CA . GLN A 1 270 ? 4.386 -6.230 23.861 1.00 91.62 270 GLN A CA 1
ATOM 2129 C C . GLN A 1 270 ? 5.243 -7.492 23.752 1.00 91.62 270 GLN A C 1
ATOM 2131 O O . GLN A 1 270 ? 4.926 -8.501 24.385 1.00 91.62 270 GLN A O 1
ATOM 2136 N N . SER A 1 271 ? 6.337 -7.426 22.994 1.00 93.00 271 SER A N 1
ATOM 2137 C CA . SER A 1 271 ? 7.267 -8.544 22.820 1.00 93.00 271 SER A CA 1
ATOM 2138 C C . SER A 1 271 ? 7.964 -8.932 24.123 1.00 93.00 271 SER A C 1
ATOM 2140 O O . SER A 1 271 ? 8.358 -10.079 24.266 1.00 93.00 271 SER A O 1
ATOM 2142 N N . PHE A 1 272 ? 8.039 -8.022 25.103 1.00 92.94 272 PHE A N 1
ATOM 2143 C CA . PHE A 1 272 ? 8.539 -8.336 26.444 1.00 92.94 272 PHE A CA 1
ATOM 2144 C C . PHE A 1 272 ? 7.693 -9.394 27.169 1.00 92.94 272 PHE A C 1
ATOM 2146 O O . PHE A 1 272 ? 8.217 -10.186 27.943 1.00 92.94 272 PHE A O 1
ATOM 2153 N N . VAL A 1 273 ? 6.375 -9.393 26.944 1.00 96.06 273 VAL A N 1
ATOM 2154 C CA . VAL A 1 273 ? 5.448 -10.355 27.567 1.00 96.06 273 VAL A CA 1
ATOM 2155 C C . VAL A 1 273 ? 5.145 -11.523 26.627 1.00 96.06 273 VAL A C 1
ATOM 2157 O O . VAL A 1 273 ? 4.808 -12.616 27.077 1.00 96.06 273 VAL A O 1
ATOM 2160 N N . LYS A 1 274 ? 5.202 -11.288 25.313 1.00 95.94 274 LYS A N 1
ATOM 2161 C CA . LYS A 1 274 ? 4.815 -12.244 24.274 1.00 95.94 274 LYS A CA 1
ATOM 2162 C C . LYS A 1 274 ? 5.955 -12.439 23.279 1.00 95.94 274 LYS A C 1
ATOM 2164 O O . LYS A 1 274 ? 6.004 -11.762 22.254 1.00 95.94 274 LYS A O 1
ATOM 2169 N N . ASP A 1 275 ? 6.792 -13.438 23.533 1.00 93.81 275 ASP A N 1
ATOM 2170 C CA . ASP A 1 275 ? 7.978 -13.739 22.716 1.00 93.81 275 ASP A CA 1
ATOM 2171 C C . ASP A 1 275 ? 7.657 -13.984 21.229 1.00 93.81 275 ASP A C 1
ATOM 2173 O O . ASP A 1 275 ? 8.439 -13.648 20.342 1.00 93.81 275 ASP A O 1
ATOM 2177 N N . TYR A 1 276 ? 6.473 -14.529 20.929 1.00 93.69 276 TYR A N 1
ATOM 2178 C CA . TYR A 1 276 ? 6.049 -14.849 19.561 1.00 93.69 276 TYR A CA 1
ATOM 2179 C C . TYR A 1 276 ? 5.608 -13.631 18.731 1.00 93.69 276 TYR A C 1
ATOM 2181 O O . TYR A 1 276 ? 5.388 -13.776 17.528 1.00 93.69 276 TYR A O 1
ATOM 2189 N N . MET A 1 277 ? 5.443 -12.447 19.338 1.00 94.19 277 MET A N 1
ATOM 2190 C CA . MET A 1 277 ? 4.800 -11.290 18.695 1.00 94.19 277 MET A CA 1
ATOM 2191 C C . MET A 1 277 ? 5.578 -10.769 17.476 1.00 94.19 277 MET A C 1
ATOM 2193 O O . MET A 1 277 ? 4.988 -10.439 16.445 1.00 94.19 277 MET A O 1
ATOM 2197 N N . ILE A 1 278 ? 6.910 -10.736 17.562 1.00 92.44 278 ILE A N 1
ATOM 2198 C CA . ILE A 1 278 ? 7.762 -10.305 16.444 1.00 92.44 278 ILE A CA 1
ATOM 2199 C C . ILE A 1 278 ? 7.684 -11.326 15.310 1.00 92.44 278 ILE A C 1
ATOM 2201 O O . ILE A 1 278 ? 7.436 -10.960 14.162 1.00 92.44 278 ILE A O 1
ATOM 2205 N N . THR A 1 279 ? 7.846 -12.611 15.634 1.00 92.00 279 THR A N 1
ATOM 2206 C CA . THR A 1 279 ? 7.854 -13.699 14.650 1.00 92.00 279 THR A CA 1
ATOM 2207 C C . THR A 1 279 ? 6.531 -13.788 13.895 1.00 92.00 279 THR A C 1
ATOM 2209 O O . THR A 1 279 ? 6.539 -13.841 12.667 1.00 92.00 279 THR A O 1
ATOM 2212 N N . ILE A 1 280 ? 5.391 -13.737 14.595 1.00 93.62 280 ILE A N 1
ATOM 2213 C CA . ILE A 1 280 ? 4.075 -13.798 13.944 1.00 93.62 280 ILE A CA 1
ATOM 2214 C C . ILE A 1 280 ? 3.829 -12.581 13.047 1.00 93.62 280 ILE A C 1
ATOM 2216 O O . ILE A 1 280 ? 3.322 -12.733 11.940 1.00 93.62 280 ILE A O 1
ATOM 2220 N N . THR A 1 281 ? 4.249 -11.385 13.470 1.00 93.12 281 THR A N 1
ATOM 2221 C CA . THR A 1 281 ? 4.076 -10.172 12.660 1.00 93.12 281 THR A CA 1
ATOM 2222 C C . THR A 1 281 ? 4.916 -10.233 11.385 1.00 93.12 281 THR A C 1
ATOM 2224 O O . THR A 1 281 ? 4.428 -9.891 10.310 1.00 93.12 281 THR A O 1
ATOM 2227 N N . ARG A 1 282 ? 6.159 -10.723 11.465 1.00 91.38 282 ARG A N 1
ATOM 2228 C CA . ARG A 1 282 ? 7.025 -10.882 10.285 1.00 91.38 282 ARG A CA 1
ATOM 2229 C C . ARG A 1 282 ? 6.514 -11.928 9.299 1.00 91.38 282 ARG A C 1
ATOM 2231 O O . ARG A 1 282 ? 6.634 -11.700 8.097 1.00 91.38 282 ARG A O 1
ATOM 2238 N N . LEU A 1 283 ? 5.921 -13.018 9.793 1.00 92.00 283 LEU A N 1
ATOM 2239 C CA . LEU A 1 283 ? 5.246 -14.021 8.961 1.00 92.00 283 LEU A CA 1
ATOM 2240 C C . LEU A 1 283 ? 4.041 -13.409 8.233 1.00 92.00 283 LEU A C 1
ATOM 2242 O O . LEU A 1 283 ? 3.911 -13.568 7.024 1.00 92.00 283 LEU A O 1
ATOM 2246 N N . LEU A 1 284 ? 3.199 -12.649 8.944 1.00 92.31 284 LEU A N 1
ATOM 2247 C CA . LEU A 1 284 ? 2.028 -11.985 8.354 1.00 92.31 284 LEU A CA 1
ATOM 2248 C C . LEU A 1 284 ? 2.412 -10.950 7.287 1.00 92.31 284 LEU A C 1
ATOM 2250 O O . LEU A 1 284 ? 1.756 -10.866 6.252 1.00 92.31 284 LEU A O 1
ATOM 2254 N N . LEU A 1 285 ? 3.487 -10.191 7.515 1.00 90.75 285 LEU A N 1
ATOM 2255 C CA . LEU A 1 285 ? 4.019 -9.230 6.543 1.00 90.75 285 LEU A CA 1
ATOM 2256 C C . LEU A 1 285 ? 4.751 -9.899 5.365 1.00 90.75 285 LEU A C 1
ATOM 2258 O O . LEU A 1 285 ? 5.061 -9.225 4.385 1.00 90.75 285 LEU A O 1
ATOM 2262 N N . GLY A 1 286 ? 5.040 -11.202 5.448 1.00 87.50 286 GLY A N 1
ATOM 2263 C CA . GLY A 1 286 ? 5.789 -11.933 4.426 1.00 87.50 286 GLY A CA 1
ATOM 2264 C C . GLY A 1 286 ? 7.273 -11.561 4.359 1.00 87.50 286 GLY A C 1
ATOM 2265 O O . GLY A 1 286 ? 7.881 -11.706 3.301 1.00 87.50 286 GLY A O 1
ATOM 2266 N N . LEU A 1 287 ? 7.843 -11.061 5.462 1.00 85.56 287 LEU A N 1
ATOM 2267 C CA . LEU A 1 287 ? 9.276 -10.771 5.572 1.00 85.56 287 LEU A CA 1
ATOM 2268 C C . LEU A 1 287 ? 10.061 -12.059 5.827 1.00 85.56 287 LEU A C 1
ATOM 2270 O O . LEU A 1 287 ? 10.987 -12.381 5.093 1.00 85.56 287 LEU A O 1
ATOM 2274 N N . ASP A 1 288 ? 9.640 -12.822 6.834 1.00 84.50 288 ASP A N 1
ATOM 2275 C CA . ASP A 1 288 ? 10.223 -14.121 7.151 1.00 84.50 288 ASP A CA 1
ATOM 2276 C C . ASP A 1 288 ? 9.269 -15.202 6.641 1.00 84.50 288 ASP A C 1
ATOM 2278 O O . ASP A 1 288 ? 8.148 -15.312 7.128 1.00 84.50 288 ASP A O 1
ATOM 2282 N N . THR A 1 289 ? 9.695 -15.997 5.658 1.00 83.06 289 THR A N 1
ATOM 2283 C CA . THR A 1 289 ? 8.904 -17.118 5.128 1.00 83.06 289 THR A CA 1
ATOM 2284 C C . THR A 1 289 ? 9.592 -18.434 5.448 1.00 83.06 289 THR A C 1
ATOM 2286 O O . THR A 1 289 ? 10.689 -18.703 4.957 1.00 83.06 289 THR A O 1
ATOM 2289 N N . THR A 1 290 ? 8.948 -19.271 6.254 1.00 86.25 290 THR A N 1
ATOM 2290 C CA . THR A 1 290 ? 9.390 -20.644 6.527 1.00 86.25 290 THR A CA 1
ATOM 2291 C C . THR A 1 290 ? 8.602 -21.643 5.672 1.00 86.25 290 THR A C 1
ATOM 2293 O O . THR A 1 290 ? 7.484 -21.337 5.245 1.00 86.25 290 THR A O 1
ATOM 2296 N N . PRO A 1 291 ? 9.134 -22.849 5.406 1.00 85.38 291 PRO A N 1
ATOM 2297 C CA . PRO A 1 291 ? 8.342 -23.916 4.797 1.00 85.38 291 PRO A CA 1
ATOM 2298 C C . PRO A 1 291 ? 7.065 -24.171 5.615 1.00 85.38 291 PRO A C 1
ATOM 2300 O O . PRO A 1 291 ? 7.139 -24.340 6.831 1.00 85.38 291 PRO A O 1
ATOM 2303 N N . GLY A 1 292 ? 5.901 -24.151 4.959 1.00 86.38 292 GLY A N 1
ATOM 2304 C CA . GLY A 1 292 ? 4.591 -24.272 5.616 1.00 86.38 292 GLY A CA 1
ATOM 2305 C C . GLY A 1 292 ? 4.020 -22.973 6.208 1.00 86.38 292 GLY A C 1
ATOM 2306 O O . GLY A 1 292 ? 3.038 -23.028 6.943 1.00 86.38 292 GLY A O 1
ATOM 2307 N N . SER A 1 293 ? 4.614 -21.810 5.918 1.00 90.19 293 SER A N 1
ATOM 2308 C CA . SER A 1 293 ? 4.026 -20.505 6.260 1.00 90.19 293 SER A CA 1
ATOM 2309 C C . SER A 1 293 ? 2.906 -20.098 5.291 1.00 90.19 293 SER A C 1
ATOM 2311 O O . SER A 1 293 ? 2.904 -20.490 4.125 1.00 90.19 293 SER A O 1
ATOM 2313 N N . GLY A 1 294 ? 1.944 -19.314 5.788 1.00 90.12 294 GLY A N 1
ATOM 2314 C CA . GLY A 1 294 ? 0.874 -18.706 4.989 1.00 90.12 294 GLY A CA 1
ATOM 2315 C C . GLY A 1 294 ? 1.189 -17.264 4.577 1.00 90.12 294 GLY A C 1
ATOM 2316 O O . GLY A 1 294 ? 2.234 -16.721 4.925 1.00 90.12 294 GLY A O 1
ATOM 2317 N N . TYR A 1 295 ? 0.260 -16.627 3.864 1.00 91.81 295 TYR A N 1
ATOM 2318 C CA . TYR A 1 295 ? 0.360 -15.227 3.440 1.00 91.81 295 TYR A CA 1
ATOM 2319 C C . TYR A 1 295 ? -0.980 -14.501 3.594 1.00 91.81 295 TYR A C 1
ATOM 2321 O O . TYR A 1 295 ? -2.044 -15.121 3.607 1.00 91.81 295 TYR A O 1
ATOM 2329 N N . LEU A 1 296 ? -0.932 -13.170 3.702 1.00 93.25 296 LEU A N 1
ATOM 2330 C CA . LEU A 1 296 ? -2.133 -12.339 3.713 1.00 93.25 296 LEU A CA 1
ATOM 2331 C C . LEU A 1 296 ? -2.681 -12.158 2.293 1.00 93.25 296 LEU A C 1
ATOM 2333 O O . LEU A 1 296 ? -1.982 -11.689 1.389 1.00 93.25 296 LEU A O 1
ATOM 2337 N N . CYS A 1 297 ? -3.961 -12.481 2.126 1.00 91.06 297 CYS A N 1
ATOM 2338 C CA . CYS A 1 297 ? -4.714 -12.288 0.895 1.00 91.06 297 CYS A CA 1
ATOM 2339 C C . CYS A 1 297 ? -5.961 -11.434 1.157 1.00 91.06 297 CYS A C 1
ATOM 2341 O O . CYS A 1 297 ? -6.456 -11.362 2.282 1.00 91.06 297 CYS A O 1
ATOM 2343 N N . ALA A 1 298 ? -6.460 -10.784 0.109 1.00 91.62 298 ALA A N 1
ATOM 2344 C CA . ALA A 1 298 ? -7.685 -10.005 0.149 1.00 91.62 298 ALA A CA 1
ATOM 2345 C C . ALA A 1 298 ? -8.652 -10.531 -0.916 1.00 91.62 298 ALA A C 1
ATOM 2347 O O . ALA A 1 298 ? -8.362 -10.459 -2.108 1.00 91.62 298 ALA A O 1
ATOM 2348 N N . MET A 1 299 ? -9.810 -11.027 -0.480 1.00 91.25 299 MET A N 1
ATOM 2349 C CA . MET A 1 299 ? -10.910 -11.414 -1.359 1.00 91.25 299 MET A CA 1
ATOM 2350 C C . MET A 1 299 ? -11.926 -10.275 -1.412 1.00 91.25 299 MET A C 1
ATOM 2352 O O . MET A 1 299 ? -12.505 -9.895 -0.393 1.00 91.25 299 MET A O 1
ATOM 2356 N N . LYS A 1 300 ? -12.166 -9.730 -2.606 1.00 92.62 300 LYS A N 1
ATOM 2357 C CA . LYS A 1 300 ? -13.220 -8.735 -2.805 1.00 92.62 300 LYS A CA 1
ATOM 2358 C C . LYS A 1 300 ? -14.567 -9.446 -2.915 1.00 92.62 300 LYS A C 1
ATOM 2360 O O . LYS A 1 300 ? -14.770 -10.215 -3.844 1.00 92.62 300 LYS A O 1
ATOM 2365 N N . VAL A 1 301 ? -15.485 -9.153 -1.996 1.00 93.38 301 VAL A N 1
ATOM 2366 C CA . VAL A 1 301 ? -16.858 -9.677 -2.041 1.00 93.38 301 VAL A CA 1
ATOM 2367 C C . VAL A 1 301 ? -17.595 -9.037 -3.217 1.00 93.38 301 VAL A C 1
ATOM 2369 O O . VAL A 1 301 ? -17.735 -7.812 -3.277 1.00 93.38 301 VAL A O 1
ATOM 2372 N N . THR A 1 302 ? -18.040 -9.864 -4.159 1.00 94.69 302 THR A N 1
ATOM 2373 C CA . THR A 1 302 ? -18.793 -9.436 -5.349 1.00 94.69 302 THR A CA 1
ATOM 2374 C C . THR A 1 302 ? -20.282 -9.763 -5.219 1.00 94.69 302 THR A C 1
ATOM 2376 O O . THR A 1 302 ? -20.712 -10.352 -4.225 1.00 94.69 302 THR A O 1
ATOM 2379 N N . GLU A 1 303 ? -21.094 -9.375 -6.208 1.00 94.00 303 GLU A N 1
ATOM 2380 C CA . GLU A 1 303 ? -22.530 -9.699 -6.229 1.00 94.00 303 GLU A CA 1
ATOM 2381 C C . GLU A 1 303 ? -22.783 -11.216 -6.172 1.00 94.00 303 GLU A C 1
ATOM 2383 O O . GLU A 1 303 ? -23.709 -11.663 -5.491 1.00 94.00 303 GLU A O 1
ATOM 2388 N N . ASP A 1 304 ? -21.888 -12.005 -6.771 1.00 92.38 304 ASP A N 1
ATOM 2389 C CA . ASP A 1 304 ? -21.934 -13.469 -6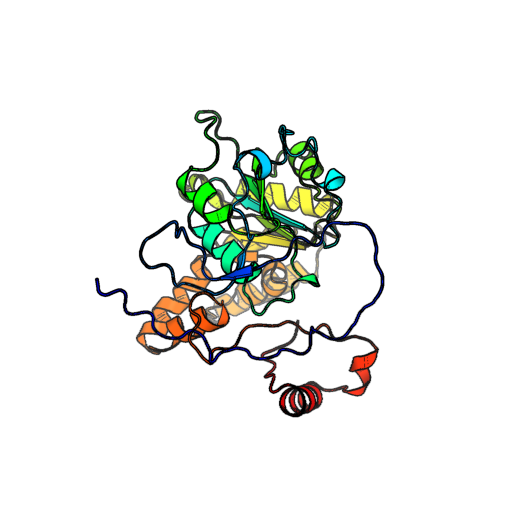.773 1.00 92.38 304 ASP A CA 1
ATOM 2390 C C . ASP A 1 304 ? -21.617 -14.092 -5.408 1.00 92.38 304 ASP A C 1
ATOM 2392 O O . ASP A 1 304 ? -21.904 -15.264 -5.187 1.00 92.38 304 ASP A O 1
ATOM 2396 N N . ASP A 1 305 ? -21.060 -13.333 -4.463 1.00 91.25 305 ASP A N 1
ATOM 2397 C CA . ASP A 1 305 ? -20.772 -13.796 -3.101 1.00 91.25 305 ASP A CA 1
ATOM 2398 C C . ASP A 1 305 ? -21.862 -13.394 -2.097 1.00 91.25 305 ASP A C 1
ATOM 2400 O O . ASP A 1 305 ? -21.902 -13.895 -0.967 1.00 91.25 305 ASP A O 1
ATOM 2404 N N . LEU A 1 306 ? -22.805 -12.532 -2.494 1.00 92.81 306 LEU A N 1
ATOM 2405 C CA . LEU A 1 306 ? -23.853 -12.016 -1.606 1.00 92.81 306 LEU A CA 1
ATOM 2406 C C . LEU A 1 306 ? -24.797 -13.108 -1.078 1.00 92.81 306 LEU A C 1
ATOM 2408 O O . LEU A 1 306 ? -25.429 -12.925 -0.032 1.00 92.81 306 LEU A O 1
ATOM 2412 N N . TRP A 1 307 ? -24.873 -14.272 -1.735 1.00 92.44 307 TRP A N 1
ATOM 2413 C CA . TRP A 1 307 ? -25.673 -15.406 -1.251 1.00 92.44 307 TRP A CA 1
ATOM 2414 C C . TRP A 1 307 ? -25.202 -15.939 0.111 1.00 92.44 307 TRP A C 1
ATOM 2416 O O . TRP A 1 307 ? -25.998 -16.543 0.837 1.00 92.44 307 TRP A O 1
ATOM 2426 N N . ILE A 1 308 ? -23.943 -15.685 0.488 1.00 92.25 308 ILE A N 1
ATOM 2427 C CA . ILE A 1 308 ? -23.357 -16.108 1.765 1.00 92.25 308 ILE A CA 1
ATOM 2428 C C . ILE A 1 308 ? -24.008 -15.356 2.939 1.00 92.25 308 ILE A C 1
ATOM 2430 O O . ILE A 1 308 ? -24.281 -15.958 3.983 1.00 92.25 308 ILE A O 1
ATOM 2434 N N . ARG A 1 309 ? -24.342 -14.070 2.739 1.00 93.19 309 ARG A N 1
ATOM 2435 C CA . ARG A 1 309 ? -25.022 -13.129 3.659 1.00 93.19 309 ARG A CA 1
ATOM 2436 C C . ARG A 1 309 ? -24.291 -12.782 4.957 1.00 93.19 309 ARG A C 1
ATOM 2438 O O . ARG A 1 309 ? -24.327 -11.628 5.365 1.00 93.19 309 ARG A O 1
ATOM 2445 N N . THR A 1 310 ? -23.691 -13.752 5.644 1.00 95.31 310 THR A N 1
ATOM 2446 C CA . THR A 1 310 ? -23.091 -13.556 6.972 1.00 95.31 310 THR A CA 1
ATOM 2447 C C . THR A 1 310 ? -21.620 -13.951 6.998 1.00 95.31 310 THR A C 1
ATOM 2449 O O . THR A 1 310 ? -21.208 -14.912 6.351 1.00 95.31 310 THR A O 1
ATOM 2452 N N . TYR A 1 311 ? -20.831 -13.252 7.819 1.00 95.44 311 TYR A N 1
ATOM 2453 C CA . TYR A 1 311 ? -19.400 -13.532 7.975 1.00 95.44 311 TYR A CA 1
ATOM 2454 C C . TYR A 1 311 ? -19.125 -14.962 8.470 1.00 95.44 311 TYR A C 1
ATOM 2456 O O . TYR A 1 311 ? -18.209 -15.619 7.994 1.00 95.44 311 TYR A O 1
ATOM 2464 N N . GLY A 1 312 ? -19.964 -15.499 9.364 1.00 95.00 312 GLY A N 1
ATOM 2465 C CA . GLY A 1 312 ? -19.810 -16.878 9.846 1.00 95.00 312 GLY A CA 1
ATOM 2466 C C . GLY A 1 312 ? -19.980 -17.933 8.745 1.00 95.00 312 GLY A C 1
ATOM 2467 O O . GLY A 1 312 ? -19.279 -18.941 8.744 1.00 95.00 312 GLY A O 1
ATOM 2468 N N . ARG A 1 313 ? -20.868 -17.694 7.770 1.00 94.38 313 ARG A N 1
ATOM 2469 C CA . ARG A 1 313 ? -21.011 -18.578 6.602 1.00 94.38 313 ARG A CA 1
ATOM 2470 C C . ARG A 1 313 ? -19.852 -18.420 5.627 1.00 94.38 313 ARG A C 1
ATOM 2472 O O . ARG A 1 313 ? -19.425 -19.413 5.046 1.00 94.38 313 ARG A O 1
ATOM 2479 N N . LEU A 1 314 ? -19.329 -17.200 5.480 1.00 93.94 314 LEU A N 1
ATOM 2480 C CA . LEU A 1 314 ? -18.125 -16.946 4.689 1.00 93.94 314 LEU A CA 1
ATOM 2481 C C . LEU A 1 314 ? -16.941 -17.728 5.260 1.00 93.94 314 LEU A C 1
ATOM 2483 O O . LEU A 1 314 ? -16.279 -18.446 4.521 1.00 93.94 314 LEU A O 1
ATOM 2487 N N . PHE A 1 315 ? -16.753 -17.666 6.580 1.00 95.31 315 PHE A N 1
ATOM 2488 C CA . PHE A 1 315 ? -15.737 -18.435 7.295 1.00 95.31 315 PHE A CA 1
ATOM 2489 C C . PHE A 1 315 ? -15.867 -19.938 7.012 1.00 95.31 315 PHE A C 1
ATOM 2491 O O . PHE A 1 315 ? -14.899 -20.579 6.622 1.00 95.31 315 PHE A O 1
ATOM 2498 N N . GLN A 1 316 ? -17.075 -20.500 7.141 1.00 94.31 316 GLN A N 1
ATOM 2499 C CA . GLN A 1 316 ? -17.317 -21.919 6.854 1.00 94.31 316 GLN A CA 1
ATOM 2500 C C . GLN A 1 316 ? -16.977 -22.291 5.408 1.00 94.31 316 GLN A C 1
ATOM 2502 O O . GLN A 1 316 ? -16.310 -23.300 5.193 1.00 94.31 316 GLN A O 1
ATOM 2507 N N . LYS A 1 317 ? -17.403 -21.474 4.432 1.00 94.06 317 LYS A N 1
ATOM 2508 C CA . LYS A 1 317 ? -17.109 -21.691 3.009 1.00 94.06 317 LYS A CA 1
ATOM 2509 C C . LYS A 1 317 ? -15.597 -21.729 2.787 1.00 94.06 317 LYS A C 1
ATOM 2511 O O . LYS A 1 317 ? -15.101 -22.773 2.381 1.00 94.06 317 LYS A O 1
ATOM 2516 N N . LEU A 1 318 ? -14.889 -20.656 3.148 1.00 94.12 318 LEU A N 1
ATOM 2517 C CA . LEU A 1 318 ? -13.444 -20.500 2.941 1.00 94.12 318 LEU A CA 1
ATOM 2518 C C . LEU A 1 318 ? -12.627 -21.613 3.609 1.00 94.12 318 LEU A C 1
ATOM 2520 O O . LEU A 1 318 ? -11.785 -22.238 2.964 1.00 94.12 318 LEU A O 1
ATOM 2524 N N . CYS A 1 319 ? -12.932 -21.939 4.868 1.00 94.81 319 CYS A N 1
ATOM 2525 C CA . CYS A 1 319 ? -12.237 -23.011 5.576 1.00 94.81 319 CYS A CA 1
ATOM 2526 C C . CYS A 1 319 ? -12.492 -24.392 4.951 1.00 94.81 319 CYS A C 1
ATOM 2528 O O . CYS A 1 319 ? -11.597 -25.231 4.961 1.00 94.81 319 CYS A O 1
ATOM 2530 N N . SER A 1 320 ? -13.694 -24.641 4.418 1.00 95.06 320 SER A N 1
ATOM 2531 C CA . SER A 1 320 ? -14.043 -25.933 3.809 1.00 95.06 320 SER A CA 1
ATOM 2532 C C . SER A 1 320 ? -13.526 -26.108 2.380 1.00 95.06 320 SER A C 1
ATOM 2534 O O . SER A 1 320 ? -13.244 -27.235 1.987 1.00 95.06 320 SER A O 1
ATOM 2536 N N . SER A 1 321 ? -13.422 -25.022 1.606 1.00 93.69 321 SER A N 1
ATOM 2537 C CA . SER A 1 321 ? -13.066 -25.081 0.186 1.00 93.69 321 SER A CA 1
ATOM 2538 C C . SER A 1 321 ? -11.575 -24.901 -0.068 1.00 93.69 321 SER A C 1
ATOM 2540 O O . SER A 1 321 ? -11.000 -25.677 -0.820 1.00 93.69 321 SER A O 1
ATOM 2542 N N . SER A 1 322 ? -10.958 -23.884 0.538 1.00 92.25 322 SER A N 1
ATOM 2543 C CA . SER A 1 322 ? -9.585 -23.459 0.225 1.00 92.25 322 SER A CA 1
ATOM 2544 C C . SER A 1 322 ? -8.661 -23.425 1.443 1.00 92.25 322 SER A C 1
ATOM 2546 O O . SER A 1 322 ? -7.517 -22.998 1.335 1.00 92.25 322 SER A O 1
ATOM 2548 N N . ALA A 1 323 ? -9.138 -23.896 2.604 1.00 93.81 323 ALA A N 1
ATOM 2549 C CA . ALA A 1 323 ? -8.416 -23.849 3.877 1.00 93.81 323 ALA A CA 1
ATOM 2550 C C . ALA A 1 323 ? -7.957 -22.427 4.271 1.00 93.81 323 ALA A C 1
ATOM 2552 O O . ALA A 1 323 ? -6.985 -22.248 5.005 1.00 93.81 323 ALA A O 1
ATOM 2553 N N . GLU A 1 324 ? -8.685 -21.408 3.813 1.00 94.44 324 GLU A N 1
ATOM 2554 C CA . GLU A 1 324 ? -8.420 -20.008 4.134 1.00 94.44 324 GLU A CA 1
ATOM 2555 C C . GLU A 1 324 ? -9.114 -19.600 5.438 1.00 94.44 324 GLU A C 1
ATOM 2557 O O . GLU A 1 324 ? -10.270 -19.953 5.692 1.00 94.44 324 GLU A O 1
ATOM 2562 N N . ILE A 1 325 ? -8.416 -18.813 6.262 1.00 95.62 325 ILE A N 1
ATOM 2563 C CA . ILE A 1 325 ? -8.934 -18.293 7.532 1.00 95.62 325 ILE A CA 1
ATOM 2564 C C . ILE A 1 325 ? -9.068 -16.769 7.420 1.00 95.62 325 ILE A C 1
ATOM 2566 O O . ILE A 1 325 ? -8.051 -16.071 7.401 1.00 95.62 325 ILE A O 1
ATOM 2570 N N . PRO A 1 326 ? -10.294 -16.218 7.367 1.00 95.06 326 PRO A N 1
ATOM 2571 C CA . PRO A 1 326 ? -10.478 -14.777 7.285 1.00 95.06 326 PRO A CA 1
ATOM 2572 C C . PRO A 1 326 ? -10.233 -14.123 8.655 1.00 95.06 326 PRO A C 1
ATOM 2574 O O . PRO A 1 326 ? -10.770 -14.550 9.681 1.00 95.06 326 PRO A O 1
ATOM 2577 N N . ILE A 1 327 ? -9.414 -13.067 8.663 1.00 95.38 327 ILE A N 1
ATOM 2578 C CA . ILE A 1 327 ? -9.028 -12.324 9.877 1.00 95.38 327 ILE A CA 1
ATOM 2579 C C . ILE A 1 327 ? -10.020 -11.190 10.173 1.00 95.38 327 ILE A C 1
ATOM 2581 O O . ILE A 1 327 ? -10.348 -10.935 11.330 1.00 95.38 327 ILE A O 1
ATOM 2585 N N . GLY A 1 328 ? -10.506 -10.508 9.137 1.00 93.88 328 GLY A N 1
ATOM 2586 C CA . GLY A 1 328 ? -11.384 -9.351 9.269 1.00 93.88 328 GLY A CA 1
ATOM 2587 C C . GLY A 1 328 ? -12.000 -8.929 7.939 1.00 93.88 328 GLY A C 1
ATOM 2588 O O . GLY A 1 328 ? -11.876 -9.629 6.935 1.00 93.88 328 GLY A O 1
ATOM 2589 N N . ILE A 1 329 ? -12.672 -7.779 7.952 1.00 94.69 329 ILE A N 1
ATOM 2590 C CA . ILE A 1 329 ? -13.328 -7.166 6.792 1.00 94.69 329 ILE A CA 1
ATOM 2591 C C . ILE A 1 329 ? -12.911 -5.700 6.682 1.00 94.69 329 ILE A C 1
ATOM 2593 O O . ILE A 1 329 ? -12.614 -5.072 7.701 1.00 94.69 329 ILE A O 1
ATOM 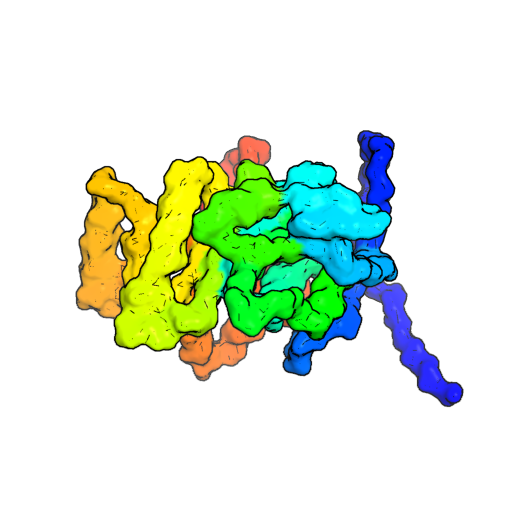2597 N N . TYR A 1 330 ? -12.903 -5.181 5.457 1.00 91.75 330 TYR A N 1
ATOM 2598 C CA . TYR A 1 330 ? -12.660 -3.776 5.145 1.00 91.75 330 TYR A CA 1
ATOM 2599 C C . TYR A 1 330 ? -13.829 -3.216 4.341 1.00 91.75 330 TYR A C 1
ATOM 2601 O O . TYR A 1 330 ? -14.189 -3.860 3.326 1.00 91.75 330 TYR A O 1
#

pLDDT: mean 82.59, std 17.16, range [26.59, 96.19]